Protein AF-A0A6I2JXV3-F1 (afdb_monomer_lite)

Secondary structure (DSSP, 8-state):
-HHHHHHHHHHHHHHHHHHHHTT-STT-S-TT-EEEEEEE-TT--EEEEEEEE--SS-S--EEEEEETTT--EEEEEHHHHTTSEEEEEEEETTEEEEESSHHHHHHHHHH-HHHHHHHHHHH--TTHHHH--SS--HHHHHHHHHHHHHHHHHTT-TT-S-SSB-HHHHHHHHH-TTGGGSTTHHHHHHHHHHHHHHHHHTTSEEEETTEEEE-THHHHHHHHHHHHHHHHHHHHHHHHHHHHHHHHHHHHHHHHHHHHHHHTTS--HHHHHHHHHHT-THHHHTT--

Foldseek 3Di:
DVVVVVLVVQLVLCVVCVCVQQCPPPPPPDPQWHKWKWWAAPVRWIWTFNHWDDDPPDPWIWTWTQTPVPRDTDTHTSSRRSRIFMWMWTGHPPDIDIDRGSVSVVCCVPVVPVVVVVVVVVVPLVLVVQVPDPDPPLVSNLLVLLVLLVVVLVVSDSPDDDSFDALLRSCCSRVNNCLVVDPCNVVSSVSSVVSLVVCVVVVQWDDDPRTIHGDPVSVVVNVVVVVVVVVVVVVVVVVVVVVVVVVVVVVVVVVVVQVVCVVVVNDDPVVVVVVVVVVVCVVVVVVVD

Radius of gyration: 30.76 Å; chains: 1; bounding box: 82×54×86 Å

Structure (mmCIF, N/CA/C/O backbone):
data_AF-A0A6I2JXV3-F1
#
_entry.id   AF-A0A6I2JXV3-F1
#
loop_
_atom_site.group_PDB
_atom_site.id
_atom_site.type_symbol
_atom_site.label_atom_id
_atom_site.label_alt_id
_atom_site.label_comp_id
_atom_site.label_asym_id
_atom_site.label_entity_id
_atom_site.label_seq_id
_atom_site.pdbx_PDB_ins_code
_atom_site.Cartn_x
_atom_site.Cartn_y
_atom_site.Cartn_z
_atom_site.occupancy
_atom_site.B_iso_or_equiv
_atom_site.auth_seq_id
_atom_site.auth_comp_id
_atom_site.auth_asym_id
_atom_site.auth_atom_id
_atom_site.pdbx_PDB_model_num
ATOM 1 N N . MET A 1 1 ? -7.191 -30.290 10.795 1.00 61.22 1 MET A N 1
ATOM 2 C CA . MET A 1 1 ? -6.062 -30.386 11.755 1.00 61.22 1 MET A CA 1
ATOM 3 C C . MET A 1 1 ? -5.315 -29.062 11.929 1.00 61.22 1 MET A C 1
ATOM 5 O O . MET A 1 1 ? -5.444 -28.473 12.991 1.00 61.22 1 MET A O 1
ATOM 9 N N . PHE A 1 2 ? -4.585 -28.530 10.934 1.00 70.06 2 PHE A N 1
ATOM 10 C CA . PHE A 1 2 ? -3.871 -27.243 11.100 1.00 70.06 2 PHE A CA 1
ATOM 11 C C . PHE A 1 2 ? -4.802 -26.034 11.297 1.00 70.06 2 PHE A C 1
ATOM 13 O O . PHE A 1 2 ? -4.542 -25.193 12.156 1.00 70.06 2 PHE A O 1
ATOM 20 N N . ALA A 1 3 ? -5.913 -25.967 10.557 1.00 73.62 3 ALA A N 1
ATOM 21 C CA . ALA A 1 3 ? -6.899 -24.892 10.690 1.00 73.62 3 ALA A CA 1
ATOM 22 C C . ALA A 1 3 ? -7.526 -24.836 12.097 1.00 73.62 3 ALA A C 1
ATOM 24 O O . ALA A 1 3 ? -7.656 -23.759 12.676 1.00 73.62 3 ALA A O 1
ATOM 25 N N . ASP A 1 4 ? -7.821 -25.997 12.686 1.00 79.44 4 ASP A N 1
ATOM 26 C CA . ASP A 1 4 ? -8.423 -26.107 14.021 1.00 79.44 4 ASP A CA 1
ATOM 27 C C . ASP A 1 4 ? -7.455 -25.655 15.121 1.00 79.44 4 ASP A C 1
ATOM 29 O O . ASP A 1 4 ? -7.842 -24.959 16.061 1.00 79.44 4 ASP A O 1
ATOM 33 N N . ILE A 1 5 ? -6.165 -25.979 14.970 1.00 81.62 5 ILE A N 1
ATOM 34 C CA . ILE A 1 5 ? -5.100 -25.525 15.875 1.00 81.62 5 ILE A CA 1
ATOM 35 C C . ILE A 1 5 ? -4.957 -23.998 15.806 1.00 81.62 5 ILE A C 1
ATOM 37 O O . ILE A 1 5 ? -4.860 -23.330 16.841 1.00 81.62 5 ILE A O 1
ATOM 41 N N . ILE A 1 6 ? -4.995 -23.417 14.603 1.00 79.56 6 ILE A N 1
ATOM 42 C CA . ILE A 1 6 ? -4.940 -21.960 14.414 1.00 79.56 6 ILE A CA 1
ATOM 43 C C . ILE A 1 6 ? -6.176 -21.287 15.030 1.00 79.56 6 ILE A C 1
ATOM 45 O O . ILE A 1 6 ? -6.051 -20.274 15.720 1.00 79.56 6 ILE A O 1
ATOM 49 N N . LYS A 1 7 ? -7.372 -21.857 14.844 1.00 81.94 7 LYS A N 1
ATOM 50 C CA . LYS A 1 7 ? -8.612 -21.325 15.430 1.00 81.94 7 LYS A CA 1
ATOM 51 C C . LYS A 1 7 ? -8.556 -21.365 16.960 1.00 81.94 7 LYS A C 1
ATOM 53 O O . LYS A 1 7 ? -8.782 -20.346 17.608 1.00 81.94 7 LYS A O 1
ATOM 58 N N . LYS A 1 8 ? -8.134 -22.489 17.548 1.00 84.38 8 LYS A N 1
ATOM 59 C CA . LYS A 1 8 ? -7.997 -22.651 19.006 1.00 84.38 8 LYS A CA 1
ATOM 60 C C . LYS A 1 8 ? -6.965 -21.699 19.615 1.00 84.38 8 LYS A C 1
ATOM 62 O O . LYS A 1 8 ? -7.211 -21.117 20.671 1.00 84.38 8 LYS A O 1
ATOM 67 N N . THR A 1 9 ? -5.822 -21.503 18.955 1.00 84.19 9 THR A N 1
ATOM 68 C CA . THR A 1 9 ? -4.796 -20.554 19.424 1.00 84.19 9 THR A CA 1
ATOM 69 C C . THR A 1 9 ? -5.279 -19.106 19.343 1.00 84.19 9 THR A C 1
ATOM 71 O O . THR A 1 9 ? -5.055 -18.354 20.289 1.00 84.19 9 THR A O 1
ATOM 74 N N . LYS A 1 10 ? -6.014 -18.725 18.288 1.00 84.38 10 LYS A N 1
ATOM 75 C CA . LYS A 1 10 ? -6.660 -17.405 18.190 1.00 84.38 10 LYS A CA 1
ATOM 76 C C . LYS A 1 10 ? -7.697 -17.172 19.287 1.00 84.38 10 LYS A C 1
ATOM 78 O O . LYS A 1 10 ? -7.677 -16.105 19.889 1.00 84.38 10 LYS A O 1
ATOM 83 N N . ILE A 1 11 ? -8.562 -18.148 19.573 1.00 85.19 11 ILE A N 1
ATOM 84 C CA . ILE A 1 11 ? -9.556 -18.045 20.658 1.00 85.19 11 ILE A CA 1
ATOM 85 C C . ILE A 1 11 ? -8.849 -17.815 21.996 1.00 85.19 11 ILE A C 1
ATOM 87 O O . ILE A 1 11 ? -9.197 -16.888 22.722 1.00 85.19 11 ILE A O 1
ATOM 91 N N . LYS A 1 12 ? -7.804 -18.602 22.286 1.00 85.75 12 LYS A N 1
ATOM 92 C CA . LYS A 1 12 ? -7.008 -18.464 23.514 1.00 85.75 12 LYS A CA 1
ATOM 93 C C . LYS A 1 12 ? -6.290 -17.113 23.604 1.00 85.75 12 LYS A C 1
ATOM 95 O O . LYS A 1 12 ? -6.141 -16.562 24.691 1.00 85.75 12 LYS A O 1
ATOM 100 N N . ALA A 1 13 ? -5.819 -16.586 22.476 1.00 85.50 13 ALA A N 1
ATOM 101 C CA . ALA A 1 13 ? -5.217 -15.260 22.421 1.00 85.50 13 ALA A CA 1
ATOM 102 C C . ALA A 1 13 ? -6.259 -14.178 22.731 1.00 85.50 13 ALA A C 1
ATOM 104 O O . ALA A 1 13 ? -6.043 -13.363 23.624 1.00 85.50 13 ALA A O 1
ATOM 105 N N . TRP A 1 14 ? -7.414 -14.212 22.064 1.00 86.94 14 TRP A N 1
ATOM 106 C CA . TRP A 1 14 ? -8.499 -13.273 22.334 1.00 86.94 14 TRP A CA 1
ATOM 107 C C . TRP A 1 14 ? -8.944 -13.324 23.791 1.00 86.94 14 TRP A C 1
ATOM 109 O O . TRP A 1 14 ? -8.948 -12.286 24.439 1.00 86.94 14 TRP A O 1
ATOM 119 N N . SER A 1 15 ? -9.227 -14.505 24.348 1.00 83.38 15 SER A N 1
ATOM 120 C CA . SER A 1 15 ? -9.667 -14.632 25.743 1.00 83.38 15 SER A CA 1
ATOM 121 C C . SER A 1 15 ? -8.649 -14.071 26.744 1.00 83.38 15 SER A C 1
ATOM 123 O O . SER A 1 15 ? -9.037 -13.504 27.763 1.00 83.38 15 SER A O 1
ATOM 125 N N . LYS A 1 16 ? -7.347 -14.201 26.451 1.00 84.88 16 LYS A N 1
ATOM 126 C CA . LYS A 1 16 ? -6.260 -13.695 27.297 1.00 84.88 16 LYS A CA 1
ATOM 127 C C . LYS A 1 16 ? -6.117 -12.170 27.236 1.00 84.88 16 LYS A C 1
ATOM 129 O O . LYS A 1 16 ? -5.914 -11.561 28.278 1.00 84.88 16 LYS A O 1
ATOM 134 N N . TYR A 1 17 ? -6.184 -11.568 26.046 1.00 85.75 17 TYR A N 1
ATOM 135 C CA . TYR A 1 17 ? -5.890 -10.137 25.850 1.00 85.75 17 TYR A CA 1
ATOM 136 C C . TYR A 1 17 ? -7.126 -9.239 25.780 1.00 85.75 17 TYR A C 1
ATOM 138 O O . TYR A 1 17 ? -6.988 -8.026 25.881 1.00 85.75 17 TYR A 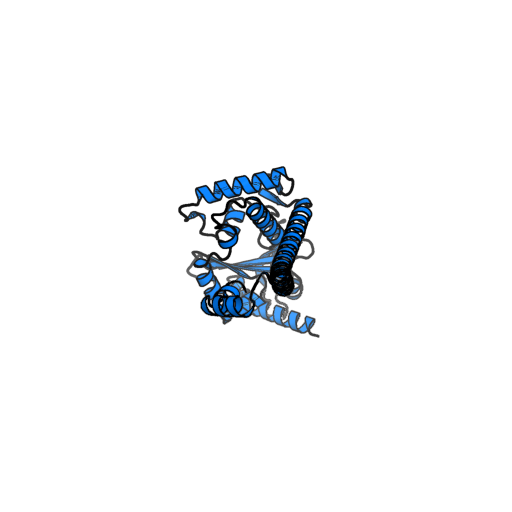O 1
ATOM 146 N N . LEU A 1 18 ? -8.328 -9.802 25.645 1.00 83.31 18 LEU A N 1
ATOM 147 C CA . LEU A 1 18 ? -9.588 -9.053 25.674 1.00 83.31 18 LEU A CA 1
ATOM 148 C C . LEU A 1 18 ? -9.691 -8.071 26.854 1.00 83.31 18 LEU A C 1
ATOM 150 O O . LEU A 1 18 ? -10.012 -6.920 26.585 1.00 83.31 18 LEU A O 1
ATOM 154 N N . PRO A 1 19 ? -9.353 -8.449 28.106 1.00 80.06 19 PRO A N 1
ATOM 155 C CA . PRO A 1 19 ? -9.439 -7.531 29.248 1.00 80.06 19 PRO A CA 1
ATOM 156 C C . PRO A 1 19 ? -8.541 -6.292 29.122 1.00 80.06 19 PRO A C 1
ATOM 158 O O . PRO A 1 19 ? -8.936 -5.199 29.522 1.00 80.06 19 PRO A O 1
ATOM 161 N N . GLU A 1 20 ? -7.350 -6.458 28.536 1.00 80.12 20 GLU A N 1
ATOM 162 C CA . GLU A 1 20 ? -6.419 -5.355 28.247 1.00 80.12 20 GLU A CA 1
ATOM 163 C C . GLU A 1 20 ? -6.944 -4.464 27.114 1.00 80.12 20 GLU A C 1
ATOM 165 O O . GLU A 1 20 ? -6.773 -3.250 27.129 1.00 80.12 20 GLU A O 1
ATOM 170 N N . LEU A 1 21 ? -7.620 -5.059 26.129 1.00 83.19 21 LEU A N 1
ATOM 171 C CA . LEU A 1 21 ? -8.164 -4.345 24.975 1.00 83.19 21 LEU A CA 1
ATOM 172 C C . LEU A 1 21 ? -9.466 -3.587 25.281 1.00 83.19 21 LEU A C 1
ATOM 174 O O . LEU A 1 21 ? -9.798 -2.658 24.547 1.00 83.19 21 LEU A O 1
ATOM 178 N N . THR A 1 22 ? -10.202 -3.969 26.330 1.00 75.31 22 THR A N 1
ATOM 179 C CA . THR A 1 22 ? -11.464 -3.329 26.745 1.00 75.31 22 THR A CA 1
ATOM 180 C C . THR A 1 22 ? -11.334 -2.380 27.930 1.00 75.31 22 THR A C 1
ATOM 182 O O . THR A 1 22 ? -12.348 -1.853 28.381 1.00 75.31 22 THR A O 1
ATOM 185 N N . ASN A 1 23 ? -10.120 -2.118 28.427 1.00 65.19 23 ASN A N 1
ATOM 186 C CA . ASN A 1 23 ? -9.891 -1.222 29.566 1.00 65.19 23 ASN A CA 1
ATOM 187 C C . ASN A 1 23 ? -10.722 -1.592 30.819 1.00 65.19 23 ASN A C 1
ATOM 189 O O . ASN A 1 23 ? -11.169 -0.706 31.550 1.00 65.19 23 ASN A O 1
ATOM 193 N N . GLU A 1 24 ? -10.896 -2.887 31.134 1.00 50.31 24 GLU A N 1
ATOM 194 C CA . GLU A 1 24 ? -11.471 -3.289 32.439 1.00 50.31 24 GLU A CA 1
ATOM 195 C C . GLU A 1 24 ? -10.598 -2.809 33.622 1.00 50.31 24 GLU A C 1
ATOM 197 O O . GLU A 1 24 ? -11.076 -2.687 34.748 1.00 50.31 24 GLU A O 1
ATOM 202 N N . ASN A 1 25 ? -9.345 -2.418 33.361 1.00 41.12 25 ASN A N 1
ATOM 203 C CA . ASN A 1 25 ? -8.487 -1.692 34.292 1.00 41.12 25 ASN A CA 1
ATOM 204 C C . ASN A 1 25 ? -8.482 -0.184 33.983 1.00 41.12 25 ASN A C 1
ATOM 206 O O . ASN A 1 25 ? -7.573 0.328 33.333 1.00 41.12 25 ASN A O 1
ATOM 210 N N . LYS A 1 26 ? -9.466 0.555 34.515 1.00 47.31 26 LYS A N 1
ATOM 211 C CA . LYS A 1 26 ? -9.479 2.033 34.616 1.00 47.31 26 LYS A CA 1
ATOM 212 C C . LYS A 1 26 ? -8.343 2.573 35.513 1.00 47.31 26 LYS A C 1
ATOM 214 O O . LYS A 1 26 ? -8.595 3.196 36.542 1.00 47.31 26 LYS A O 1
ATOM 219 N N . LYS A 1 27 ? -7.084 2.310 35.156 1.00 46.97 27 LYS A N 1
ATOM 220 C CA . LYS A 1 27 ? -5.883 2.844 35.823 1.00 46.97 27 LYS A CA 1
ATOM 221 C C . LYS A 1 27 ? -4.759 3.229 34.856 1.00 46.97 27 LYS A C 1
ATOM 223 O O . LYS A 1 27 ? -3.631 3.425 35.297 1.00 46.97 27 LYS A O 1
ATOM 228 N N . THR A 1 28 ? -5.020 3.395 33.563 1.00 51.25 28 THR A N 1
ATOM 229 C CA . THR A 1 28 ? -4.097 4.171 32.728 1.00 51.25 28 THR A CA 1
ATOM 230 C C . THR A 1 28 ? -4.355 5.653 32.989 1.00 51.25 28 THR A C 1
ATOM 232 O O . THR A 1 28 ? -5.356 6.228 32.583 1.00 51.25 28 THR A O 1
ATOM 235 N N . VAL A 1 29 ? -3.447 6.258 33.757 1.00 57.06 29 VAL A N 1
ATOM 236 C CA . VAL A 1 29 ? -3.410 7.692 34.108 1.00 57.06 29 VAL A CA 1
ATOM 237 C C . VAL A 1 29 ? -3.274 8.585 32.858 1.00 57.06 29 VAL A C 1
ATOM 239 O O . VAL A 1 29 ? -3.515 9.787 32.927 1.00 57.06 29 VAL A O 1
ATOM 242 N N . ASP A 1 30 ? -2.918 8.002 31.709 1.00 64.62 30 ASP A N 1
ATOM 243 C CA . ASP A 1 30 ? -2.744 8.697 30.438 1.00 64.62 30 ASP A CA 1
ATOM 244 C C . ASP A 1 30 ? -3.987 8.534 29.531 1.00 64.62 30 ASP A C 1
ATOM 246 O O . ASP A 1 30 ? -4.229 7.435 29.024 1.00 64.62 30 ASP A O 1
ATOM 250 N N . PRO A 1 31 ? -4.766 9.605 29.269 1.00 69.19 31 PRO A N 1
ATOM 251 C CA . PRO A 1 31 ? -5.920 9.556 28.366 1.00 69.19 31 PRO A CA 1
ATOM 252 C C . PRO A 1 31 ? -5.531 9.282 26.906 1.00 69.19 31 PRO A C 1
ATOM 254 O O . PRO A 1 31 ? -6.398 9.006 26.076 1.00 69.19 31 PRO A O 1
ATOM 257 N N . TYR A 1 32 ? -4.241 9.369 26.577 1.00 68.31 32 TYR A N 1
ATOM 258 C CA . TYR A 1 32 ? -3.729 9.116 25.240 1.00 68.31 32 TYR A CA 1
ATOM 259 C C . TYR A 1 32 ? -3.225 7.685 25.042 1.00 68.31 32 TYR A C 1
ATOM 261 O O . TYR A 1 32 ? -2.831 7.376 23.921 1.00 68.31 32 TYR A O 1
ATOM 269 N N . ASP A 1 33 ? -3.238 6.828 26.072 1.00 79.69 33 ASP A N 1
ATOM 270 C CA . ASP A 1 33 ? -2.809 5.426 25.999 1.00 79.69 33 ASP A CA 1
ATOM 271 C C . ASP A 1 33 ? -4.010 4.476 26.129 1.00 79.69 33 ASP A C 1
ATOM 273 O O . ASP A 1 33 ? -4.457 4.135 27.228 1.00 79.69 33 ASP A O 1
ATOM 277 N N . TYR A 1 34 ? -4.584 4.088 24.987 1.00 82.44 34 TYR A N 1
ATOM 278 C CA . TYR A 1 34 ? -5.748 3.201 24.950 1.00 82.44 34 TYR A CA 1
ATOM 279 C C . TYR A 1 34 ? -5.828 2.373 23.666 1.00 82.44 34 TYR A C 1
ATOM 281 O O . TYR A 1 34 ? -5.277 2.723 22.618 1.00 82.44 34 TYR A O 1
ATOM 289 N N . TYR A 1 35 ? -6.574 1.271 23.737 1.00 86.25 35 TYR A N 1
ATOM 290 C CA . TYR A 1 35 ? -6.844 0.406 22.595 1.00 86.25 35 TYR A CA 1
ATOM 291 C C . TYR A 1 35 ? -8.237 0.661 22.021 1.00 86.25 35 TYR A C 1
ATOM 293 O O . TYR A 1 35 ? -9.197 0.942 22.733 1.00 86.25 35 TYR A O 1
ATOM 301 N N . SER A 1 36 ? -8.363 0.553 20.703 1.00 87.00 36 SER A N 1
ATOM 302 C CA . SER A 1 36 ? -9.649 0.393 20.027 1.00 87.00 36 SER A CA 1
ATOM 303 C C . SER A 1 36 ? -9.587 -0.820 19.122 1.00 87.00 36 SER A C 1
ATOM 305 O O . SER A 1 36 ? -8.648 -0.971 18.342 1.00 87.00 36 SER A O 1
ATOM 307 N N . VAL A 1 37 ? -10.592 -1.682 19.223 1.00 88.81 37 VAL A N 1
ATOM 308 C CA . VAL A 1 37 ? -10.662 -2.913 18.440 1.00 88.81 37 VAL A CA 1
ATOM 309 C C . VAL A 1 37 ? -11.868 -2.853 17.520 1.00 88.81 37 VAL A C 1
ATOM 311 O O . VAL A 1 37 ? -12.980 -2.5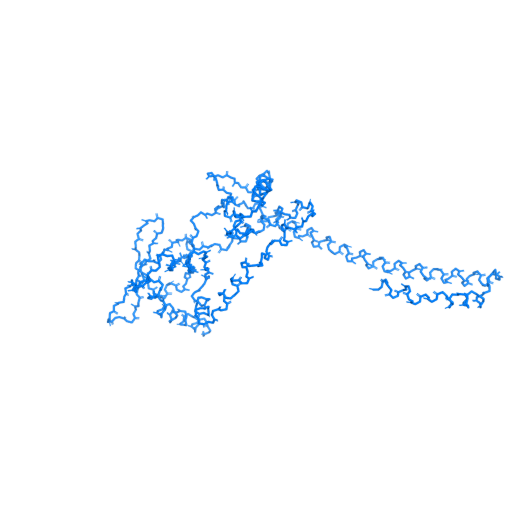40 17.946 1.00 88.81 37 VAL A O 1
ATOM 314 N N . PHE A 1 38 ? -11.626 -3.164 16.255 1.00 89.06 38 PHE A N 1
ATOM 315 C CA . PHE A 1 38 ? -12.606 -3.153 15.187 1.00 89.06 38 PHE A CA 1
ATOM 316 C C . PHE A 1 38 ? -12.700 -4.535 14.556 1.00 89.06 38 PHE A C 1
ATOM 318 O O . PHE A 1 38 ? -11.697 -5.232 14.398 1.00 89.06 38 PHE A O 1
ATOM 325 N N . PHE A 1 39 ? -13.906 -4.909 14.153 1.00 89.31 39 PHE A N 1
ATOM 326 C CA . PHE A 1 39 ? -14.179 -6.151 13.449 1.00 89.31 39 PHE A CA 1
ATOM 327 C C . PHE A 1 39 ? -14.964 -5.873 12.178 1.00 89.31 39 PHE A C 1
ATOM 329 O O . PHE A 1 39 ? -15.757 -4.933 12.109 1.00 89.31 39 PHE A O 1
ATOM 336 N N . ARG A 1 40 ? -14.740 -6.707 11.168 1.00 86.56 40 ARG A N 1
ATOM 337 C CA . ARG A 1 40 ? -15.475 -6.687 9.910 1.00 86.56 40 ARG A CA 1
ATOM 338 C C . ARG A 1 40 ? -15.891 -8.102 9.542 1.00 86.56 40 ARG A C 1
ATOM 340 O O . ARG A 1 40 ? -15.043 -8.993 9.469 1.00 86.56 40 ARG A O 1
ATOM 347 N N . ASP A 1 41 ? -17.186 -8.278 9.329 1.00 85.81 41 ASP A N 1
ATOM 348 C CA . ASP A 1 41 ? -17.790 -9.545 8.915 1.00 85.81 41 ASP A CA 1
ATOM 349 C C . ASP A 1 41 ? -17.724 -9.738 7.385 1.00 85.81 41 ASP A C 1
ATOM 351 O O . ASP A 1 41 ? -17.461 -8.793 6.634 1.00 85.81 41 ASP A O 1
ATOM 355 N N . ILE A 1 42 ? -17.992 -10.963 6.928 1.00 83.38 42 ILE A N 1
ATOM 356 C CA . ILE A 1 42 ? -18.108 -11.379 5.523 1.00 83.38 42 ILE A CA 1
ATOM 357 C C . ILE A 1 42 ? -19.108 -10.489 4.771 1.00 83.38 42 ILE A C 1
ATOM 359 O O . ILE A 1 42 ? -18.875 -10.135 3.617 1.00 83.38 42 ILE A O 1
ATOM 363 N N . ASN A 1 43 ? -20.175 -10.049 5.447 1.00 82.12 43 ASN A N 1
ATOM 364 C CA . ASN A 1 43 ? -21.212 -9.177 4.886 1.00 82.12 43 ASN A CA 1
ATOM 365 C C . ASN A 1 43 ? -20.836 -7.683 4.845 1.00 82.12 43 ASN A C 1
ATOM 367 O O . ASN A 1 43 ? -21.698 -6.834 4.626 1.00 82.12 43 ASN A O 1
ATOM 371 N N . ASP A 1 44 ? -19.573 -7.325 5.097 1.00 78.50 44 ASP A N 1
ATOM 372 C CA . ASP A 1 44 ? -19.114 -5.931 5.190 1.00 78.50 44 ASP A CA 1
ATOM 373 C C . ASP A 1 44 ? -19.817 -5.106 6.292 1.00 78.50 44 ASP A C 1
ATOM 375 O O . ASP A 1 44 ? -19.946 -3.877 6.221 1.00 78.50 44 ASP A O 1
ATOM 379 N N . ASN A 1 45 ? -20.275 -5.780 7.344 1.00 84.31 45 ASN A N 1
ATOM 380 C CA . ASN A 1 45 ? -20.729 -5.112 8.556 1.00 84.31 45 ASN A CA 1
ATOM 381 C C . ASN A 1 45 ? -19.537 -4.855 9.472 1.00 84.31 45 ASN A C 1
ATOM 383 O O . ASN A 1 45 ? -18.636 -5.690 9.584 1.00 84.31 45 ASN A O 1
ATOM 387 N N . ARG A 1 46 ? -19.514 -3.667 10.079 1.00 85.69 46 ARG A N 1
ATOM 388 C CA . ARG A 1 46 ? -18.383 -3.175 10.866 1.00 85.69 46 ARG A CA 1
ATOM 389 C C . ARG A 1 46 ? -18.806 -2.994 12.302 1.00 85.69 46 ARG A C 1
ATOM 391 O O . ARG A 1 46 ? -19.829 -2.373 12.584 1.00 85.69 46 ARG A O 1
ATOM 398 N N . TYR A 1 47 ? -17.964 -3.490 13.188 1.00 87.50 47 TYR A N 1
ATOM 399 C CA . TYR A 1 47 ? -18.227 -3.509 14.607 1.00 87.50 47 TYR A CA 1
ATOM 400 C C . TYR A 1 47 ? -17.058 -2.910 15.370 1.00 87.50 47 TYR A C 1
ATOM 402 O O . TYR A 1 47 ? -15.899 -3.093 14.993 1.00 87.50 47 TYR A O 1
ATOM 410 N N . ARG A 1 48 ? -17.357 -2.225 16.468 1.00 87.94 48 ARG A N 1
ATOM 411 C CA . ARG A 1 48 ? -16.374 -1.802 17.461 1.00 87.94 48 ARG A CA 1
ATOM 412 C C . ARG A 1 48 ? -16.557 -2.632 18.722 1.00 87.94 48 ARG A C 1
ATOM 414 O O . ARG A 1 48 ? -17.680 -2.869 19.148 1.00 87.94 48 ARG A O 1
ATOM 421 N N . LEU A 1 49 ? -15.456 -3.058 19.319 1.00 86.75 49 LEU A N 1
ATOM 422 C CA . LEU A 1 49 ? -15.472 -3.679 20.635 1.00 86.75 49 LEU A CA 1
ATOM 423 C C . LEU A 1 49 ? -15.913 -2.660 21.690 1.00 86.75 49 LEU A C 1
ATOM 425 O O . LEU A 1 49 ? -15.269 -1.621 21.833 1.00 86.75 49 LEU A O 1
ATOM 429 N N . ASP A 1 50 ? -16.988 -2.975 22.405 1.00 84.06 50 ASP A N 1
ATOM 430 C CA . ASP A 1 50 ? -17.568 -2.115 23.441 1.00 84.06 50 ASP A CA 1
ATOM 431 C C . ASP A 1 50 ? -17.339 -2.685 24.850 1.00 84.06 50 ASP A C 1
ATOM 433 O O . ASP A 1 50 ? -17.077 -1.951 25.797 1.00 84.06 50 ASP A O 1
ATOM 437 N N . GLY A 1 51 ? -17.337 -4.015 24.988 1.00 80.44 51 GLY A N 1
ATOM 438 C CA . GLY A 1 51 ? -17.100 -4.665 26.274 1.00 80.44 51 GLY A CA 1
ATOM 439 C C . GLY A 1 51 ? -17.005 -6.183 26.190 1.00 80.44 51 GLY A C 1
ATOM 440 O O . GLY A 1 51 ? -17.201 -6.789 25.133 1.00 80.44 51 GLY A O 1
ATOM 441 N N . VAL A 1 52 ? -16.711 -6.805 27.329 1.00 80.62 52 VAL A N 1
ATOM 442 C CA . VAL A 1 52 ? -16.653 -8.263 27.486 1.00 80.62 52 VAL A CA 1
ATOM 443 C C . VAL A 1 52 ? -17.629 -8.669 28.573 1.00 80.62 52 VAL A C 1
ATOM 445 O O . VAL A 1 52 ? -17.688 -8.043 29.624 1.00 80.62 52 VAL A O 1
ATOM 448 N N . ILE A 1 53 ? -18.388 -9.732 28.328 1.00 76.31 53 ILE A N 1
ATOM 449 C CA . ILE A 1 53 ? -19.207 -10.370 29.352 1.00 76.31 53 ILE A CA 1
ATOM 450 C C . ILE A 1 53 ? -18.545 -11.704 29.674 1.00 76.31 53 ILE A C 1
ATOM 452 O O . ILE A 1 53 ? -18.568 -12.638 28.867 1.00 76.31 53 ILE A O 1
ATOM 456 N N . LYS A 1 54 ? -17.943 -11.780 30.862 1.00 66.94 54 LYS A N 1
ATOM 457 C CA . LYS A 1 54 ? -17.487 -13.036 31.453 1.00 66.94 54 LYS A CA 1
ATOM 458 C C . LYS A 1 54 ? -18.560 -13.523 32.416 1.00 66.94 54 LYS A C 1
ATOM 460 O O . LYS A 1 54 ? -18.730 -12.940 33.482 1.00 66.94 54 LYS A O 1
ATOM 465 N N .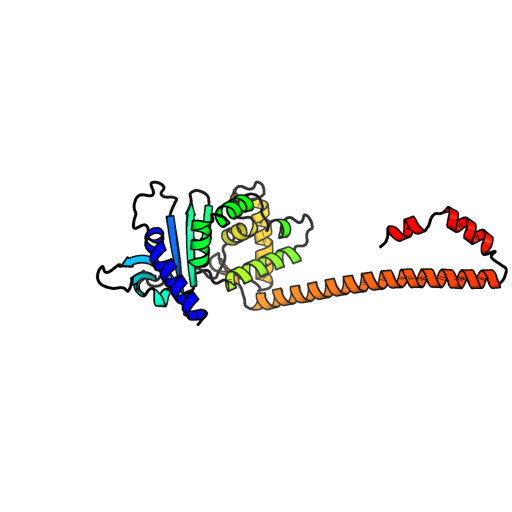 ASN A 1 55 ? -19.273 -14.581 32.046 1.00 60.34 55 ASN A N 1
ATOM 466 C CA . ASN A 1 55 ? -20.049 -15.330 33.027 1.00 60.34 55 ASN A CA 1
ATOM 467 C C . ASN A 1 55 ? -19.077 -16.196 33.832 1.00 60.34 55 ASN A C 1
ATOM 469 O O . ASN A 1 55 ? -18.254 -16.897 33.252 1.00 60.34 55 ASN A O 1
ATOM 473 N N . ALA A 1 56 ? -19.160 -16.138 35.161 1.00 53.28 56 ALA A N 1
ATOM 474 C CA . ALA A 1 56 ? -18.311 -16.936 36.049 1.00 53.28 56 ALA A CA 1
ATOM 475 C C . ALA A 1 56 ? -18.586 -18.452 35.944 1.00 53.28 56 ALA A C 1
ATOM 477 O O . ALA A 1 56 ? -17.752 -19.250 36.364 1.00 53.28 56 ALA A O 1
ATOM 478 N N . GLU A 1 57 ? -19.728 -18.834 35.364 1.00 53.66 57 GLU A N 1
ATOM 479 C CA . GLU A 1 57 ? -20.207 -20.219 35.263 1.00 53.66 57 GLU A CA 1
ATOM 480 C C . GLU A 1 57 ? -20.124 -20.804 33.839 1.00 53.66 57 GLU A C 1
ATOM 482 O O . GLU A 1 57 ? -20.147 -22.022 33.688 1.00 53.66 57 GLU A O 1
ATOM 487 N N . ASP A 1 58 ? -19.943 -19.973 32.802 1.00 53.19 58 ASP A N 1
ATOM 488 C CA . ASP A 1 58 ? -19.833 -20.422 31.408 1.00 53.19 58 ASP A CA 1
ATOM 489 C C . ASP A 1 58 ? -18.393 -20.322 30.896 1.00 53.19 58 ASP A C 1
ATOM 491 O O . ASP A 1 58 ? -17.744 -19.277 30.950 1.00 53.19 58 ASP A O 1
ATOM 495 N N . VAL A 1 59 ? -17.914 -21.406 30.281 1.00 53.72 59 VAL A N 1
ATOM 496 C CA . VAL A 1 59 ? -16.635 -21.452 29.542 1.00 53.72 59 VAL A CA 1
ATOM 497 C C . VAL A 1 59 ? -16.663 -20.527 28.307 1.00 53.72 59 VAL A C 1
ATOM 499 O O . VAL A 1 59 ? -15.625 -20.212 27.717 1.00 53.72 59 VAL A O 1
ATOM 502 N N . GLU A 1 60 ? -17.848 -20.055 27.915 1.00 57.62 60 GLU A N 1
ATOM 503 C CA . GLU A 1 60 ? -18.072 -19.196 26.760 1.00 57.62 60 GLU A CA 1
ATOM 504 C C . GLU A 1 60 ? -17.981 -17.709 27.126 1.00 57.62 60 GLU A C 1
ATOM 506 O O . GLU A 1 60 ? -18.896 -17.110 27.689 1.00 57.62 60 GLU A O 1
ATOM 511 N N . CYS A 1 61 ? -16.867 -17.071 26.760 1.00 65.06 61 CYS A N 1
ATOM 512 C CA . CYS A 1 61 ? -16.771 -15.615 26.828 1.00 65.06 61 CYS A CA 1
ATOM 513 C C . CYS A 1 61 ? -17.557 -14.987 25.670 1.00 65.06 61 CYS A C 1
ATOM 515 O O . CYS A 1 61 ? -17.315 -15.293 24.496 1.00 65.06 61 CYS A O 1
ATOM 517 N N . TYR A 1 62 ? -18.446 -14.058 26.011 1.00 75.50 62 TYR A N 1
ATOM 518 C CA . TYR A 1 62 ? -19.186 -13.260 25.045 1.00 75.50 62 TYR A CA 1
ATOM 519 C C . TYR A 1 62 ? -18.594 -11.861 24.947 1.00 75.50 62 TYR A C 1
ATOM 521 O O . TYR A 1 62 ? -18.103 -11.292 25.923 1.00 75.50 62 TYR A O 1
ATOM 529 N N . VAL A 1 63 ? -18.664 -11.296 23.752 1.00 81.19 63 VAL A N 1
ATOM 530 C CA . VAL A 1 63 ? -18.137 -9.974 23.445 1.00 81.19 63 VAL A CA 1
ATOM 531 C C . VAL A 1 63 ? -19.270 -9.078 22.973 1.00 81.19 63 VAL A C 1
ATOM 533 O O . VAL A 1 63 ? -20.123 -9.500 22.191 1.00 81.19 63 VAL A O 1
ATOM 536 N N . LEU A 1 64 ? -19.279 -7.846 23.473 1.00 79.62 64 LEU A N 1
ATOM 537 C CA . LEU A 1 64 ? -20.205 -6.807 23.056 1.00 79.62 64 LEU A CA 1
ATOM 538 C C . LEU A 1 64 ? -19.594 -6.034 21.894 1.00 79.62 64 LEU A C 1
ATOM 540 O O . LEU A 1 64 ? -18.540 -5.406 22.017 1.00 79.62 64 LEU A O 1
ATOM 544 N N . LEU A 1 65 ? -20.267 -6.119 20.755 1.00 83.88 65 LEU A N 1
ATOM 545 C CA . LEU A 1 65 ? -19.893 -5.473 19.512 1.00 83.88 65 LEU A CA 1
ATOM 546 C C . LEU A 1 65 ? -20.897 -4.374 19.185 1.00 83.88 65 LEU A C 1
ATOM 548 O O . LEU A 1 65 ? -22.061 -4.657 18.927 1.00 83.88 65 LEU A O 1
ATOM 552 N N . LEU A 1 66 ? -20.449 -3.127 19.153 1.00 82.94 66 LEU A N 1
ATOM 553 C CA . LEU A 1 66 ? -21.243 -2.007 18.674 1.00 82.94 66 LEU A CA 1
ATOM 554 C C . LEU A 1 66 ? -21.223 -1.989 17.142 1.00 82.94 66 LEU A C 1
ATOM 556 O O . LEU A 1 66 ? -20.174 -1.754 16.540 1.00 82.94 66 LEU A O 1
ATOM 560 N N . ASP A 1 67 ? -22.368 -2.229 16.507 1.00 83.19 67 ASP A N 1
ATOM 561 C CA . ASP A 1 67 ? -22.535 -2.045 15.064 1.00 83.19 67 ASP A CA 1
ATOM 562 C C . ASP A 1 67 ? -22.459 -0.556 14.720 1.00 83.19 67 ASP A C 1
ATOM 564 O O . ASP A 1 67 ? -23.257 0.245 15.201 1.00 83.19 67 ASP A O 1
ATOM 568 N N . ARG A 1 68 ? -21.514 -0.177 13.856 1.00 77.75 68 ARG A N 1
ATOM 569 C CA . ARG A 1 68 ? -21.316 1.227 13.471 1.00 77.75 68 ARG A CA 1
ATOM 570 C C . ARG A 1 68 ? -22.432 1.809 12.607 1.00 77.75 68 ARG A C 1
ATOM 572 O O . ARG A 1 68 ? -22.579 3.025 12.579 1.00 77.75 68 ARG A O 1
ATOM 579 N N . LYS A 1 69 ? -23.196 0.988 11.880 1.00 77.06 69 LYS A N 1
ATOM 580 C CA . LYS A 1 69 ? -24.307 1.478 11.045 1.00 77.06 69 LYS A CA 1
ATOM 581 C C . LYS A 1 69 ? -25.554 1.729 11.878 1.00 77.06 69 LYS A C 1
ATOM 583 O O . LYS A 1 69 ? -26.241 2.723 11.676 1.00 77.06 69 LYS A O 1
ATOM 588 N N . THR A 1 70 ? -25.865 0.802 12.780 1.00 78.00 70 THR A N 1
ATOM 589 C CA . THR A 1 70 ? -27.121 0.823 13.542 1.00 78.00 70 THR A CA 1
ATOM 590 C C . THR A 1 70 ? -26.962 1.365 14.961 1.00 78.00 70 THR A C 1
ATOM 592 O O . THR A 1 70 ? -27.971 1.601 15.623 1.00 78.00 70 THR A O 1
ATOM 595 N N . ASN A 1 71 ? -25.723 1.563 15.431 1.00 79.44 71 ASN A N 1
ATOM 596 C CA . ASN A 1 71 ? -25.370 1.887 16.818 1.00 79.44 71 ASN A CA 1
ATOM 597 C C . ASN A 1 71 ? -25.984 0.922 17.845 1.00 79.44 71 ASN A C 1
ATOM 599 O O . ASN A 1 71 ? -26.206 1.285 18.998 1.00 79.44 71 ASN A O 1
ATOM 603 N N . LYS A 1 72 ? -26.269 -0.318 17.433 1.00 83.94 72 LYS A N 1
ATOM 604 C CA . LYS A 1 72 ? -26.797 -1.362 18.312 1.00 83.94 72 LYS A CA 1
ATOM 605 C C . LYS A 1 72 ? -25.672 -2.260 18.795 1.00 83.94 72 LYS A C 1
ATOM 607 O O . LYS A 1 72 ? -24.813 -2.671 18.016 1.00 83.94 72 LYS A O 1
ATOM 612 N N . THR A 1 73 ? -25.715 -2.599 20.076 1.00 84.38 73 THR A N 1
ATOM 613 C CA . THR A 1 73 ? -24.776 -3.542 20.677 1.00 84.38 73 THR A CA 1
ATOM 614 C C . THR A 1 73 ? -25.259 -4.971 20.450 1.00 84.38 73 THR A C 1
ATOM 616 O O . THR A 1 73 ? -26.391 -5.324 20.774 1.00 84.38 73 THR A O 1
ATOM 619 N N . LEU A 1 74 ? -24.387 -5.801 19.890 1.00 84.44 74 LEU A N 1
ATOM 620 C CA . LEU A 1 74 ? -24.616 -7.208 19.599 1.00 84.44 74 LEU A CA 1
ATOM 621 C C . LEU A 1 74 ? -23.761 -8.063 20.529 1.00 84.44 74 LEU A C 1
ATOM 623 O O . LEU A 1 74 ? -22.566 -7.817 20.691 1.00 84.44 74 LEU A O 1
ATOM 627 N N . LYS A 1 75 ? -24.370 -9.094 21.116 1.00 84.88 75 LYS A N 1
ATOM 628 C CA . LYS A 1 75 ? -23.663 -10.109 21.899 1.00 84.88 75 LYS A CA 1
ATOM 629 C C . LYS A 1 75 ? -23.173 -11.201 20.951 1.00 84.88 75 LYS A C 1
ATOM 631 O O . LYS A 1 75 ? -23.985 -11.886 20.335 1.00 84.88 75 LYS A O 1
ATOM 636 N N . VAL A 1 76 ? -21.858 -11.358 20.831 1.00 83.75 76 VAL A N 1
ATOM 637 C CA . VAL A 1 76 ? -21.222 -12.296 19.893 1.00 83.75 76 VAL A CA 1
ATOM 638 C C . VAL A 1 76 ? -20.297 -13.254 20.640 1.00 83.75 76 VAL A C 1
ATOM 640 O O . VAL A 1 76 ? -19.603 -12.862 21.577 1.00 83.75 76 VAL A O 1
ATOM 643 N N . ASN A 1 77 ? -20.295 -14.527 20.242 1.00 83.25 77 ASN A N 1
ATOM 644 C CA . ASN A 1 77 ? -19.407 -15.545 20.804 1.00 83.25 77 ASN A CA 1
ATOM 645 C C . ASN A 1 77 ? -17.972 -15.375 20.254 1.00 83.25 77 ASN A C 1
ATOM 647 O O . ASN A 1 77 ? -17.772 -15.043 19.081 1.00 83.25 77 ASN A O 1
ATOM 651 N N . LEU A 1 78 ? -16.959 -15.645 21.085 1.00 79.88 78 LEU A N 1
ATOM 652 C CA . LEU A 1 78 ? -15.541 -15.663 20.699 1.00 79.88 78 LEU A CA 1
ATOM 653 C C . LEU A 1 78 ? -15.234 -16.490 19.440 1.00 79.88 78 LEU A C 1
ATOM 655 O O . LEU A 1 78 ? -14.332 -16.139 18.678 1.00 79.88 78 LEU A O 1
ATOM 659 N N . ILE A 1 79 ? -15.950 -17.592 19.218 1.00 81.00 79 ILE A N 1
ATOM 660 C CA . ILE A 1 79 ? -15.743 -18.459 18.053 1.00 81.00 79 ILE A CA 1
ATOM 661 C C . ILE A 1 79 ? -16.030 -17.677 16.767 1.00 81.00 79 ILE A C 1
ATOM 663 O O . ILE A 1 79 ? -15.198 -17.671 15.857 1.00 81.00 79 ILE A O 1
ATOM 667 N N . THR A 1 80 ? -17.146 -16.951 16.724 1.00 81.69 80 THR A N 1
ATOM 668 C CA . THR A 1 80 ? -17.554 -16.132 15.575 1.00 81.69 80 THR A CA 1
ATOM 669 C C . THR A 1 80 ? -16.576 -14.978 15.329 1.00 81.69 80 THR A C 1
ATOM 671 O O . THR A 1 80 ? -16.295 -14.637 14.183 1.00 81.69 80 THR A O 1
ATOM 674 N N . LEU A 1 81 ? -15.950 -14.426 16.378 1.00 81.50 81 LEU A N 1
ATOM 675 C CA . LEU A 1 81 ? -14.916 -13.391 16.219 1.00 81.50 81 LEU A CA 1
ATOM 676 C C . LEU A 1 81 ? -13.687 -13.872 15.446 1.00 81.50 81 LEU A C 1
ATOM 678 O O . LEU A 1 81 ? -13.012 -13.065 14.812 1.00 81.50 81 LEU A O 1
ATOM 682 N N . THR A 1 82 ? -13.366 -15.169 15.494 1.00 81.62 82 THR A N 1
ATOM 683 C CA . THR A 1 82 ? -12.203 -15.693 14.756 1.00 81.62 82 THR A CA 1
ATOM 684 C C . THR A 1 82 ? -12.405 -15.753 13.247 1.00 81.62 82 THR A C 1
ATOM 686 O O . THR A 1 82 ? -11.416 -15.829 12.513 1.00 81.62 82 THR A O 1
ATOM 689 N N . GLU A 1 83 ? -13.659 -15.711 12.804 1.00 83.94 83 GLU A N 1
ATOM 690 C CA . GLU A 1 83 ? -14.058 -15.709 11.396 1.00 83.94 83 GLU A CA 1
ATOM 691 C C . GLU A 1 83 ? -14.105 -14.281 10.834 1.00 83.94 83 GLU A C 1
ATOM 693 O O . GLU A 1 83 ? -13.952 -14.081 9.631 1.00 83.94 83 GLU A O 1
ATOM 698 N N . MET A 1 84 ? -14.217 -13.277 11.709 1.00 87.06 84 MET A N 1
ATOM 699 C CA . MET A 1 84 ? -14.185 -11.865 11.340 1.00 87.06 84 MET A CA 1
ATOM 700 C C . MET A 1 84 ? -12.757 -11.355 11.123 1.00 87.06 84 MET A C 1
ATOM 702 O O . MET A 1 84 ? -11.794 -11.761 11.783 1.00 87.06 84 MET A O 1
ATOM 706 N N . LYS A 1 85 ? -12.617 -10.371 10.231 1.00 86.88 85 LYS A N 1
ATOM 707 C CA . LYS A 1 85 ? -11.372 -9.613 10.095 1.00 86.88 85 LYS A CA 1
ATOM 708 C C . LYS A 1 85 ? -11.266 -8.618 11.245 1.00 86.88 85 LYS A C 1
ATOM 710 O O . LYS A 1 85 ? -12.115 -7.744 11.381 1.00 86.88 85 LYS A O 1
ATOM 715 N N . SER A 1 86 ? -10.214 -8.731 12.047 1.00 89.19 86 SER A N 1
ATOM 716 C CA . SER A 1 86 ? -9.975 -7.859 13.198 1.00 89.19 86 SER A CA 1
ATOM 717 C C . SER A 1 86 ? -8.935 -6.784 12.902 1.00 89.19 86 SER A C 1
ATOM 719 O O . SER A 1 86 ? -7.962 -7.046 12.203 1.00 89.19 86 SER A O 1
ATOM 721 N N . GLU A 1 87 ? -9.069 -5.618 13.513 1.00 89.19 87 GLU A N 1
ATOM 722 C CA . GLU A 1 87 ? -8.045 -4.581 13.536 1.00 89.19 87 GLU A CA 1
ATOM 723 C C . GLU A 1 87 ? -7.963 -3.993 14.943 1.00 89.19 87 GLU A C 1
ATOM 725 O O . GLU A 1 87 ? -8.967 -3.557 15.497 1.00 89.19 87 GLU A O 1
ATOM 730 N N . ILE A 1 88 ? -6.774 -4.010 15.536 1.00 89.06 88 ILE A N 1
ATOM 731 C CA . ILE A 1 88 ? -6.512 -3.445 16.861 1.00 89.06 88 ILE A CA 1
ATOM 732 C C . ILE A 1 88 ? -5.667 -2.196 16.649 1.00 89.06 88 ILE A C 1
ATOM 734 O O . ILE A 1 88 ? -4.611 -2.266 16.024 1.00 89.06 88 ILE A O 1
ATOM 738 N N . ILE A 1 89 ? -6.112 -1.058 17.164 1.00 86.38 89 ILE A N 1
ATOM 739 C CA . ILE A 1 89 ? -5.365 0.196 17.132 1.00 86.38 89 ILE A CA 1
ATOM 740 C C . ILE A 1 89 ? -4.971 0.545 18.558 1.00 86.38 89 ILE A C 1
ATOM 742 O O . ILE A 1 89 ? -5.831 0.718 19.417 1.00 86.38 89 ILE A O 1
ATOM 746 N N . HIS A 1 90 ? -3.670 0.646 18.802 1.00 86.06 90 HIS A N 1
ATOM 747 C CA . HIS A 1 90 ? -3.111 1.165 20.043 1.00 86.06 90 HIS A CA 1
ATOM 748 C C . HIS A 1 90 ? -2.807 2.643 19.864 1.00 86.06 90 HIS A C 1
ATOM 750 O O . HIS A 1 90 ? -1.859 2.975 19.153 1.00 86.06 90 HIS A O 1
ATOM 756 N N . TYR A 1 91 ? -3.599 3.513 20.476 1.00 80.00 91 TYR A N 1
ATOM 757 C CA . TYR A 1 91 ? -3.340 4.946 20.511 1.00 80.00 91 TYR A CA 1
ATOM 758 C C . TYR A 1 91 ? -2.344 5.264 21.620 1.00 80.00 91 TYR A C 1
ATOM 760 O O . TYR A 1 91 ? -2.432 4.716 22.713 1.00 80.00 91 TYR A O 1
ATOM 768 N N . ARG A 1 92 ? -1.382 6.128 21.298 1.00 75.38 92 ARG A N 1
ATOM 769 C CA . ARG A 1 92 ? -0.402 6.725 22.206 1.00 75.38 92 ARG A CA 1
ATOM 770 C C . ARG A 1 92 ? -0.364 8.226 21.939 1.00 75.38 92 ARG A C 1
ATOM 772 O O . ARG A 1 92 ? -0.780 8.682 20.874 1.00 75.38 92 ARG A O 1
ATOM 779 N N . LYS A 1 93 ? 0.234 8.994 22.851 1.00 66.69 93 LYS A N 1
ATOM 780 C CA . LYS A 1 93 ? 0.321 10.466 22.780 1.00 66.69 93 LYS A CA 1
ATOM 781 C C . LYS A 1 93 ? 0.680 11.042 21.401 1.00 66.69 93 LYS A C 1
ATOM 783 O O . LYS A 1 93 ? 0.068 12.015 20.980 1.00 66.69 93 LYS A O 1
ATOM 788 N N . ASN A 1 94 ? 1.643 10.442 20.696 1.00 65.88 94 ASN A N 1
ATOM 789 C CA . ASN A 1 94 ? 2.142 10.956 19.411 1.00 65.88 94 ASN A CA 1
ATOM 790 C C . ASN A 1 94 ? 2.052 9.953 18.251 1.00 65.88 94 ASN A C 1
ATOM 792 O O . ASN A 1 94 ? 2.453 10.275 17.134 1.00 65.88 94 ASN A O 1
ATOM 796 N N . SER A 1 95 ? 1.559 8.739 18.488 1.00 66.50 95 SER A N 1
ATOM 797 C CA . SER A 1 95 ? 1.543 7.684 17.477 1.00 66.50 95 SER A CA 1
ATOM 798 C C . SER A 1 95 ? 0.399 6.712 17.726 1.00 66.50 95 SER A C 1
ATOM 800 O O . SER A 1 95 ? -0.186 6.672 18.801 1.00 66.50 95 SER A O 1
ATOM 802 N N . ALA A 1 96 ? 0.040 5.930 16.712 1.00 75.38 96 ALA A N 1
ATOM 803 C CA . ALA A 1 96 ? -0.871 4.813 16.910 1.00 75.38 96 ALA A CA 1
ATOM 804 C C . ALA A 1 96 ? -0.396 3.613 16.109 1.00 75.38 96 ALA A C 1
ATOM 806 O O . ALA A 1 96 ? -0.155 3.734 14.905 1.00 75.38 96 ALA A O 1
ATOM 807 N N . SER A 1 97 ? -0.282 2.477 16.782 1.00 79.94 97 SER A N 1
ATOM 808 C CA . SER A 1 97 ? 0.149 1.220 16.181 1.00 79.94 97 SER A CA 1
ATOM 809 C C . SER A 1 97 ? -1.076 0.420 15.768 1.00 79.94 97 SER A C 1
ATOM 811 O O . SER A 1 97 ? -1.991 0.232 16.565 1.00 79.94 97 SER A O 1
ATOM 813 N N . THR A 1 98 ? -1.108 -0.032 14.517 1.00 81.94 98 THR A N 1
ATOM 814 C CA . THR A 1 98 ? -2.238 -0.785 13.968 1.00 81.94 98 THR A CA 1
ATOM 815 C C . THR A 1 98 ? -1.834 -2.237 13.757 1.00 81.94 98 THR A C 1
ATOM 817 O O . THR A 1 98 ? -0.862 -2.528 13.057 1.00 81.94 98 THR A O 1
ATOM 820 N N . TYR A 1 99 ? -2.603 -3.153 14.334 1.00 86.00 99 TYR A N 1
ATOM 821 C CA . TYR A 1 99 ? -2.414 -4.593 14.232 1.00 86.00 99 TYR A CA 1
ATOM 822 C C . TYR A 1 99 ? -3.576 -5.200 13.448 1.00 86.00 99 TYR A C 1
ATOM 824 O O . TYR A 1 99 ? -4.739 -5.035 13.802 1.00 86.00 99 TYR A O 1
ATOM 832 N N . THR A 1 100 ? -3.260 -5.938 12.387 1.00 84.75 100 THR A N 1
ATOM 833 C CA . THR A 1 100 ? -4.250 -6.561 11.486 1.00 84.75 100 THR A CA 1
ATOM 834 C C . THR A 1 100 ? -4.820 -7.877 12.020 1.00 84.75 100 THR A C 1
ATOM 836 O O . THR A 1 100 ? -5.694 -8.486 11.409 1.00 84.75 100 THR A O 1
ATOM 839 N N . SER A 1 101 ? -4.288 -8.370 13.138 1.00 85.69 101 SER A N 1
ATOM 840 C CA . SER A 1 101 ? -4.753 -9.589 13.791 1.00 85.69 101 SER A CA 1
ATOM 841 C C . SER A 1 101 ? -4.349 -9.614 15.259 1.00 85.69 101 SER A C 1
ATOM 843 O O . SER A 1 101 ? -3.339 -9.018 15.645 1.00 85.69 101 SER A O 1
ATOM 845 N N . ILE A 1 102 ? -5.088 -10.388 16.058 1.00 86.62 102 ILE A N 1
ATOM 846 C CA . ILE A 1 102 ? -4.712 -10.667 17.449 1.00 86.62 102 ILE A CA 1
ATOM 847 C C . ILE A 1 102 ? -3.329 -11.314 17.544 1.00 86.62 102 ILE A C 1
ATOM 849 O O . ILE A 1 102 ? -2.562 -10.992 18.438 1.00 86.62 102 ILE A O 1
ATOM 853 N N . SER A 1 103 ? -2.959 -12.166 16.585 1.00 85.94 103 SER A N 1
ATOM 854 C CA . SER A 1 103 ? -1.647 -12.816 16.559 1.00 85.94 103 SER A CA 1
ATOM 855 C C . SER A 1 103 ? -0.514 -11.802 16.394 1.00 85.94 103 SER A C 1
ATOM 857 O O . SER A 1 103 ? 0.488 -11.886 17.101 1.00 85.94 103 SER A O 1
ATOM 859 N N . GLN A 1 104 ? -0.686 -10.817 15.504 1.00 84.44 104 GLN A N 1
ATOM 860 C CA . GLN A 1 104 ? 0.279 -9.730 15.325 1.00 84.44 104 GLN A CA 1
ATOM 861 C C . GLN A 1 104 ? 0.403 -8.884 16.600 1.00 84.44 104 GLN A C 1
ATOM 863 O O . GLN A 1 104 ? 1.516 -8.539 16.992 1.00 84.44 104 GLN A O 1
ATOM 868 N N . PHE A 1 105 ? -0.723 -8.602 17.261 1.00 86.88 105 PHE A N 1
ATOM 869 C CA . PHE A 1 105 ? -0.733 -7.929 18.557 1.00 86.88 105 PHE A CA 1
ATOM 870 C C . PHE A 1 105 ? 0.011 -8.742 19.626 1.00 86.88 105 PHE A C 1
ATOM 872 O O . PHE A 1 105 ? 0.891 -8.201 20.281 1.00 86.88 105 PHE A O 1
ATOM 879 N N . CYS A 1 106 ? -0.257 -10.045 19.768 1.00 85.62 106 CYS A N 1
ATOM 880 C CA . CYS A 1 106 ? 0.420 -10.895 20.753 1.00 85.62 106 CYS A CA 1
ATOM 881 C C . CYS A 1 106 ? 1.938 -10.928 20.555 1.00 85.62 106 CYS A C 1
ATOM 883 O O . CYS A 1 106 ? 2.690 -10.871 21.528 1.00 85.62 106 CYS A O 1
ATOM 885 N N . LEU A 1 107 ? 2.386 -11.035 19.299 1.00 83.94 107 LEU A N 1
ATOM 886 C CA . LEU A 1 107 ? 3.808 -11.026 18.974 1.00 83.94 107 LEU A CA 1
ATOM 887 C C . LEU A 1 107 ? 4.453 -9.708 19.390 1.00 83.94 107 LEU A C 1
ATOM 889 O O . LEU A 1 107 ? 5.487 -9.731 20.052 1.00 83.94 107 LEU A O 1
ATOM 893 N N . ASP A 1 108 ? 3.852 -8.570 19.054 1.00 82.12 108 ASP A N 1
ATOM 894 C CA . ASP A 1 108 ? 4.415 -7.270 19.424 1.00 82.12 108 ASP A CA 1
ATOM 895 C C . ASP A 1 108 ? 4.324 -6.981 20.922 1.00 82.12 108 ASP A C 1
ATOM 897 O O . ASP A 1 108 ? 5.280 -6.481 21.505 1.00 82.12 108 ASP A O 1
ATOM 901 N N . TYR A 1 109 ? 3.230 -7.377 21.571 1.00 82.06 109 TYR A N 1
ATOM 902 C CA . TYR A 1 109 ? 3.058 -7.237 23.014 1.00 82.06 109 TYR A CA 1
ATOM 903 C C . TYR A 1 109 ? 4.205 -7.909 23.787 1.00 82.06 109 TYR A C 1
ATOM 905 O O . TYR A 1 109 ? 4.702 -7.361 24.770 1.00 82.06 109 TYR A O 1
ATOM 913 N N . HIS A 1 110 ? 4.670 -9.075 23.320 1.00 79.19 110 HIS A N 1
ATOM 914 C CA . HIS A 1 110 ? 5.774 -9.800 23.950 1.00 79.19 110 HIS A CA 1
ATOM 915 C C . HIS A 1 110 ? 7.161 -9.379 23.468 1.00 79.19 110 HIS A C 1
ATOM 917 O O . HIS A 1 110 ? 8.080 -9.267 24.274 1.00 79.19 110 HIS A O 1
ATOM 923 N N . THR A 1 111 ? 7.336 -9.180 22.164 1.00 77.56 111 THR A N 1
ATOM 924 C CA . THR A 1 111 ? 8.666 -8.965 21.575 1.00 77.56 111 THR A CA 1
ATOM 925 C C . THR A 1 111 ? 9.045 -7.490 21.478 1.00 77.56 111 THR A C 1
ATOM 927 O O . THR A 1 111 ? 10.226 -7.178 21.360 1.00 77.56 111 THR A O 1
ATOM 930 N N . LYS A 1 112 ? 8.066 -6.574 21.508 1.00 73.94 112 LYS A N 1
ATOM 931 C CA . LYS A 1 112 ? 8.219 -5.130 21.247 1.00 73.94 112 LYS A CA 1
ATOM 932 C C . LYS A 1 112 ? 8.932 -4.813 19.921 1.00 73.94 112 LYS A C 1
ATOM 934 O O . LYS A 1 112 ? 9.444 -3.709 19.729 1.00 73.94 112 LYS A O 1
ATOM 939 N N . VAL A 1 113 ? 8.985 -5.768 18.990 1.00 66.00 113 VAL A N 1
ATOM 940 C CA . VAL A 1 113 ? 9.720 -5.630 17.725 1.00 66.00 113 VAL A CA 1
ATOM 941 C C . VAL A 1 113 ? 9.022 -4.649 16.785 1.00 66.00 113 VAL A C 1
ATOM 943 O O . VAL A 1 113 ? 9.708 -3.883 16.107 1.00 66.00 113 VAL A O 1
ATOM 946 N N . LEU A 1 114 ? 7.682 -4.611 16.749 1.00 60.50 114 LEU A N 1
ATOM 947 C CA . LEU A 1 114 ? 6.979 -3.610 15.941 1.00 60.50 114 LEU A CA 1
ATOM 948 C C . LEU A 1 114 ? 7.099 -2.227 16.565 1.00 60.50 114 LEU A C 1
ATOM 950 O O . LEU A 1 114 ? 7.206 -1.271 15.811 1.00 60.50 114 LEU A O 1
ATOM 954 N N . TYR A 1 115 ? 7.177 -2.112 17.892 1.00 58.53 115 TYR A N 1
ATOM 955 C CA . TYR A 1 115 ? 7.481 -0.839 18.553 1.00 58.53 115 TYR A CA 1
ATOM 956 C C . TYR A 1 115 ? 8.847 -0.270 18.134 1.00 58.53 115 TYR A C 1
ATOM 958 O O . TYR A 1 115 ? 8.933 0.886 17.721 1.00 58.53 115 TYR A O 1
ATOM 966 N N . ILE A 1 116 ? 9.906 -1.088 18.166 1.00 59.12 116 ILE A N 1
ATOM 967 C CA . ILE A 1 116 ? 11.248 -0.673 17.719 1.00 59.12 116 ILE A CA 1
ATOM 968 C C . ILE A 1 116 ? 11.235 -0.350 16.220 1.00 59.12 116 ILE A C 1
ATOM 970 O O . ILE A 1 116 ? 11.803 0.654 15.793 1.00 59.12 116 ILE A O 1
ATOM 974 N N . LYS A 1 117 ? 10.539 -1.159 15.413 1.00 64.81 117 LYS A N 1
ATOM 975 C CA . LYS A 1 117 ? 10.370 -0.897 13.981 1.00 64.81 117 LYS A CA 1
ATOM 976 C C . LYS A 1 117 ? 9.605 0.404 13.724 1.00 64.81 117 LYS A C 1
ATOM 978 O O . LYS A 1 117 ? 9.976 1.113 12.796 1.00 64.81 117 LYS A O 1
ATOM 983 N N . LEU A 1 118 ? 8.588 0.729 14.527 1.00 58.88 118 LEU A N 1
ATOM 984 C CA . LEU A 1 118 ? 7.824 1.970 14.404 1.00 58.88 118 LEU A CA 1
ATOM 985 C C . LEU A 1 118 ? 8.716 3.178 14.688 1.00 58.88 118 LEU A C 1
ATOM 987 O O . LEU A 1 118 ? 8.791 4.056 13.838 1.00 58.88 118 LEU A O 1
ATOM 991 N N . LEU A 1 119 ? 9.469 3.164 15.793 1.00 57.38 119 LEU A N 1
ATOM 992 C CA . LEU A 1 119 ? 10.446 4.212 16.127 1.00 57.38 119 LEU A CA 1
ATOM 993 C C . LEU A 1 119 ? 11.515 4.388 15.032 1.00 57.38 119 LEU A C 1
ATOM 995 O O . LEU A 1 119 ? 11.881 5.506 14.670 1.00 57.38 119 LEU A O 1
ATOM 999 N N . LEU A 1 120 ? 11.996 3.285 14.450 1.00 52.62 120 LEU A N 1
ATOM 1000 C CA . LEU A 1 120 ? 12.941 3.317 13.328 1.00 52.62 120 LEU A CA 1
ATOM 1001 C C . LEU A 1 120 ? 12.292 3.757 12.004 1.00 52.62 120 LEU A C 1
ATOM 1003 O O . LEU A 1 120 ? 12.972 4.309 11.145 1.00 52.62 120 LEU A O 1
ATOM 1007 N N . SER A 1 121 ? 10.991 3.529 11.813 1.00 53.06 121 SER A N 1
ATOM 1008 C CA . SER A 1 121 ? 10.249 3.984 10.629 1.00 53.06 121 SER A CA 1
ATOM 1009 C C . SER A 1 121 ? 9.788 5.439 10.730 1.00 53.06 121 SER A C 1
ATOM 1011 O O . SER A 1 121 ? 9.712 6.114 9.711 1.00 53.06 121 SER A O 1
ATOM 1013 N N . GLU A 1 122 ? 9.579 5.965 11.942 1.00 51.09 122 GLU A N 1
ATOM 1014 C CA . GLU A 1 122 ? 9.338 7.395 12.185 1.00 51.09 122 GLU A CA 1
ATOM 1015 C C . GLU A 1 122 ? 10.552 8.253 11.780 1.00 51.09 122 GLU A C 1
ATOM 1017 O O . GLU A 1 122 ? 10.391 9.429 11.468 1.00 51.09 122 GLU A O 1
ATOM 1022 N N . SER A 1 123 ? 11.749 7.656 11.697 1.00 46.25 123 SER A N 1
ATOM 1023 C CA . SER A 1 123 ? 12.969 8.289 11.164 1.00 46.25 123 SER A CA 1
ATOM 1024 C C . SER A 1 123 ? 13.300 7.903 9.717 1.00 46.25 123 SER A C 1
ATOM 1026 O O . SER A 1 123 ? 14.082 8.590 9.060 1.00 46.25 123 SER A O 1
ATOM 1028 N N . LYS A 1 124 ? 12.700 6.833 9.184 1.00 44.34 124 LYS A N 1
ATOM 1029 C CA . LYS A 1 124 ? 12.900 6.374 7.804 1.00 44.34 124 LYS A CA 1
ATOM 1030 C C . LYS A 1 124 ? 11.569 6.355 7.073 1.00 44.34 124 LYS A C 1
ATOM 1032 O O . LYS A 1 124 ? 10.882 5.335 7.034 1.00 44.34 124 LYS A O 1
ATOM 1037 N N . GLY A 1 125 ? 11.252 7.474 6.427 1.00 45.44 125 GLY A N 1
ATOM 1038 C CA . GLY A 1 125 ? 10.204 7.545 5.417 1.00 45.44 125 GLY A CA 1
ATOM 1039 C C . GLY A 1 125 ? 10.537 6.643 4.227 1.00 45.44 125 GLY A C 1
ATOM 1040 O O . GLY A 1 125 ? 11.046 7.085 3.209 1.00 45.44 125 GLY A O 1
ATOM 1041 N N . SER A 1 126 ? 10.256 5.349 4.354 1.00 43.47 126 SER A N 1
ATOM 1042 C CA . SER A 1 126 ? 10.529 4.341 3.323 1.00 43.47 126 SER A CA 1
ATOM 1043 C C . SER A 1 126 ? 9.636 4.486 2.083 1.00 43.47 126 SER A C 1
ATOM 1045 O O . SER A 1 126 ? 9.899 3.832 1.081 1.00 43.47 126 SER A O 1
ATOM 1047 N N . LEU A 1 127 ? 8.594 5.323 2.142 1.00 47.69 127 LEU A N 1
ATOM 1048 C CA . LEU A 1 127 ? 7.778 5.708 0.984 1.00 47.69 127 LEU A CA 1
ATOM 1049 C C . LEU A 1 127 ? 8.239 7.028 0.354 1.00 47.69 127 LEU A C 1
ATOM 1051 O O . LEU A 1 127 ? 7.799 7.367 -0.741 1.00 47.69 127 LEU A O 1
ATOM 1055 N N . LEU A 1 128 ? 9.171 7.742 0.996 1.00 48.66 128 LEU A N 1
ATOM 1056 C CA . LEU A 1 128 ? 9.727 8.973 0.450 1.00 48.66 128 LEU A CA 1
ATOM 1057 C C . LEU A 1 128 ? 10.517 8.710 -0.833 1.00 48.66 128 LEU A C 1
ATOM 1059 O O . LEU A 1 128 ? 10.503 9.555 -1.709 1.00 48.66 128 LEU A O 1
ATOM 1063 N N . SER A 1 129 ? 11.136 7.541 -1.026 1.00 47.12 129 SER A N 1
ATOM 1064 C CA . SER A 1 129 ? 11.886 7.275 -2.266 1.00 47.12 129 SER A CA 1
ATOM 1065 C C . SER A 1 129 ? 11.010 7.175 -3.520 1.00 47.12 129 SER A C 1
ATOM 1067 O O . SER A 1 129 ? 11.540 7.305 -4.617 1.00 47.12 129 SER A O 1
ATOM 1069 N N . LEU A 1 130 ? 9.697 6.950 -3.378 1.00 50.06 130 LEU A N 1
ATOM 1070 C CA . LEU A 1 130 ? 8.756 6.954 -4.505 1.00 50.06 130 LEU A CA 1
ATOM 1071 C C . LEU A 1 130 ? 8.299 8.367 -4.895 1.00 50.06 130 LEU A C 1
ATOM 1073 O O . LEU A 1 130 ? 7.839 8.546 -6.011 1.00 50.06 130 LEU A O 1
ATOM 1077 N N . PHE A 1 131 ? 8.417 9.351 -3.994 1.00 53.09 131 PHE A N 1
ATOM 1078 C CA . PHE A 1 131 ? 7.891 10.713 -4.192 1.00 53.09 131 PHE A CA 1
ATOM 1079 C C . PHE A 1 131 ? 8.943 11.829 -4.076 1.00 53.09 131 PHE A C 1
ATOM 1081 O O . PHE A 1 131 ? 8.665 12.960 -4.479 1.00 53.09 131 PHE A O 1
ATOM 1088 N N . ILE A 1 132 ? 10.131 11.514 -3.545 1.00 48.50 132 ILE A N 1
ATOM 1089 C CA . ILE A 1 132 ? 11.355 12.329 -3.508 1.00 48.50 132 ILE A CA 1
ATOM 1090 C C . ILE A 1 132 ? 12.335 11.788 -4.562 1.00 48.50 132 ILE A C 1
ATOM 1092 O O . ILE A 1 132 ? 13.480 11.446 -4.270 1.00 48.50 132 ILE A O 1
ATOM 1096 N N . SER A 1 133 ? 11.892 11.655 -5.808 1.00 45.41 133 SER A N 1
ATOM 1097 C CA . SER A 1 133 ? 12.833 11.819 -6.909 1.00 45.41 133 SER A CA 1
ATOM 1098 C C . SER A 1 133 ? 12.671 13.242 -7.417 1.00 45.41 133 SER A C 1
ATOM 1100 O O . SER A 1 133 ? 11.593 13.602 -7.882 1.00 45.41 133 SER A O 1
ATOM 1102 N N . ASP A 1 134 ? 13.744 14.033 -7.379 1.00 48.22 134 ASP A N 1
ATOM 1103 C CA . ASP A 1 134 ? 13.832 15.352 -8.034 1.00 48.22 134 ASP A CA 1
ATOM 1104 C C . ASP A 1 134 ? 13.615 15.278 -9.561 1.00 48.22 134 ASP A C 1
ATOM 1106 O O . ASP A 1 134 ? 13.616 16.288 -10.263 1.00 48.22 134 ASP A O 1
ATOM 1110 N N . THR A 1 135 ? 13.421 14.076 -10.109 1.00 50.12 135 THR A N 1
ATOM 1111 C CA . THR A 1 135 ? 13.037 13.866 -11.496 1.00 50.12 135 THR A CA 1
ATOM 1112 C C . THR A 1 135 ? 11.517 13.938 -11.635 1.00 50.12 135 THR A C 1
ATOM 1114 O O . THR A 1 135 ? 10.757 13.210 -11.001 1.00 50.12 135 THR A O 1
ATOM 1117 N N . THR A 1 136 ? 11.078 14.838 -12.508 1.00 55.47 136 THR A N 1
ATOM 1118 C CA . THR A 1 136 ? 9.701 15.220 -12.855 1.00 55.47 136 THR A CA 1
ATOM 1119 C C . THR A 1 136 ? 8.885 14.111 -13.539 1.00 55.47 136 THR A C 1
ATOM 1121 O O . THR A 1 136 ? 8.179 14.355 -14.518 1.00 55.47 136 THR A O 1
ATOM 1124 N N . ASN A 1 137 ? 8.952 12.863 -13.069 1.00 70.81 137 ASN A N 1
ATOM 1125 C CA . ASN A 1 137 ? 8.175 11.774 -13.652 1.00 70.81 137 ASN A CA 1
ATOM 1126 C C . ASN A 1 137 ? 6.758 11.718 -13.059 1.00 70.81 137 ASN A C 1
ATOM 1128 O O . ASN A 1 137 ? 6.391 10.778 -12.356 1.00 70.81 137 ASN A O 1
ATOM 1132 N N . PHE A 1 138 ? 5.941 12.724 -13.385 1.00 76.56 138 PHE A N 1
ATOM 1133 C CA . PHE A 1 138 ? 4.540 12.819 -12.955 1.00 76.56 138 PHE A CA 1
ATOM 1134 C C . PHE A 1 138 ? 3.718 11.566 -13.295 1.00 76.56 138 PHE A C 1
ATOM 1136 O O . PHE A 1 138 ? 2.795 11.222 -12.561 1.00 76.56 138 PHE A O 1
ATOM 1143 N N . SER A 1 139 ? 4.062 10.850 -14.371 1.00 79.19 139 SER A N 1
ATOM 1144 C CA . SER A 1 139 ? 3.421 9.582 -14.739 1.00 79.19 139 SER A CA 1
ATOM 1145 C C . SER A 1 139 ? 3.669 8.484 -13.703 1.00 79.19 139 SER A C 1
ATOM 1147 O O . SER A 1 139 ? 2.749 7.736 -13.374 1.00 79.19 139 SER A O 1
ATOM 1149 N N . HIS A 1 140 ? 4.892 8.404 -13.169 1.00 83.69 140 HIS A N 1
ATOM 1150 C CA . HIS A 1 140 ? 5.240 7.454 -12.117 1.00 83.69 140 HIS A CA 1
ATOM 1151 C C . HIS A 1 140 ? 4.539 7.800 -10.804 1.00 83.69 140 HIS A C 1
ATOM 1153 O O . HIS A 1 140 ? 3.900 6.931 -10.214 1.00 83.69 140 HIS A O 1
ATOM 1159 N N . ASP A 1 141 ? 4.583 9.071 -10.400 1.00 82.94 141 ASP A N 1
ATOM 1160 C CA . ASP A 1 141 ? 3.950 9.549 -9.166 1.00 82.94 141 ASP A CA 1
ATOM 1161 C C . ASP A 1 141 ? 2.435 9.327 -9.196 1.00 82.94 141 ASP A C 1
ATOM 1163 O O . ASP A 1 141 ? 1.842 8.826 -8.239 1.00 82.94 141 ASP A O 1
ATOM 1167 N N . ARG A 1 142 ? 1.798 9.632 -10.332 1.00 88.12 142 ARG A N 1
ATOM 1168 C CA . ARG A 1 142 ? 0.367 9.409 -10.547 1.00 88.12 142 ARG A CA 1
ATOM 1169 C C . ARG A 1 142 ? -0.001 7.932 -10.406 1.00 88.12 142 ARG A C 1
ATOM 1171 O O . ARG A 1 142 ? -0.974 7.600 -9.729 1.00 88.12 142 ARG A O 1
ATOM 1178 N N . TYR A 1 143 ? 0.779 7.048 -11.025 1.00 88.50 143 TYR A N 1
ATOM 1179 C CA . TYR A 1 143 ? 0.597 5.605 -10.898 1.00 88.50 143 TYR A CA 1
ATOM 1180 C C . TYR A 1 143 ? 0.821 5.126 -9.457 1.00 88.50 143 TYR A C 1
ATOM 1182 O O . TYR A 1 143 ? 0.027 4.337 -8.948 1.00 88.50 143 TYR A O 1
ATOM 1190 N N . ALA A 1 144 ? 1.861 5.620 -8.782 1.00 86.94 144 ALA A N 1
ATOM 1191 C CA . ALA A 1 144 ? 2.193 5.232 -7.417 1.00 86.94 144 ALA A CA 1
ATOM 1192 C C . ALA A 1 144 ? 1.059 5.583 -6.444 1.00 86.94 144 ALA A C 1
ATOM 1194 O O . ALA A 1 144 ? 0.666 4.736 -5.641 1.00 86.94 144 ALA A O 1
ATOM 1195 N N . ILE A 1 145 ? 0.478 6.785 -6.562 1.00 90.19 145 ILE A N 1
ATOM 1196 C CA . ILE A 1 145 ? -0.703 7.184 -5.781 1.00 90.19 145 ILE A CA 1
ATOM 1197 C C . ILE A 1 145 ? -1.877 6.265 -6.091 1.00 90.19 145 ILE A C 1
ATOM 1199 O O . ILE A 1 145 ? -2.500 5.742 -5.169 1.00 90.19 145 ILE A O 1
ATOM 1203 N N . LEU A 1 146 ? -2.175 6.033 -7.372 1.00 91.81 146 LEU A N 1
ATOM 1204 C CA . LEU A 1 146 ? -3.313 5.205 -7.759 1.00 91.81 146 LEU A CA 1
ATOM 1205 C C . LEU A 1 146 ? -3.185 3.770 -7.232 1.00 91.81 146 LEU A C 1
ATOM 1207 O O . LEU A 1 146 ? -4.148 3.223 -6.697 1.00 91.81 146 LEU A O 1
ATOM 1211 N N . LYS A 1 147 ? -1.990 3.180 -7.332 1.00 89.81 147 LYS A N 1
ATOM 1212 C CA . LYS A 1 147 ? -1.690 1.848 -6.805 1.00 89.81 147 LYS A CA 1
ATOM 1213 C C . LYS A 1 147 ? -1.831 1.798 -5.288 1.00 89.81 147 LYS A C 1
ATOM 1215 O O . LYS A 1 147 ? -2.490 0.901 -4.773 1.00 89.81 147 LYS A O 1
ATOM 1220 N N . LEU A 1 148 ? -1.272 2.778 -4.582 1.00 87.88 148 LEU A N 1
ATOM 1221 C CA . LEU A 1 148 ? -1.373 2.892 -3.127 1.00 87.88 148 LEU A CA 1
ATOM 1222 C C . LEU A 1 148 ? -2.834 2.984 -2.677 1.00 87.88 148 LEU A C 1
ATOM 1224 O O . LEU A 1 148 ? -3.249 2.257 -1.775 1.00 87.88 148 LEU A O 1
ATOM 1228 N N . LEU A 1 149 ? -3.630 3.832 -3.331 1.00 89.00 149 LEU A N 1
ATOM 1229 C CA . LEU A 1 149 ? -5.058 3.958 -3.061 1.00 89.00 149 LEU A CA 1
ATOM 1230 C C . LEU A 1 149 ? -5.784 2.633 -3.306 1.00 89.00 149 LEU A C 1
ATOM 1232 O O . LEU A 1 149 ? -6.555 2.188 -2.454 1.00 89.00 149 LEU A O 1
ATOM 1236 N N . LEU A 1 150 ? -5.524 1.987 -4.445 1.00 88.50 150 LEU A N 1
ATOM 1237 C CA . LEU A 1 150 ? -6.156 0.726 -4.829 1.00 88.50 150 LEU A CA 1
ATOM 1238 C C . LEU A 1 150 ? -5.838 -0.389 -3.828 1.00 88.50 150 LEU A C 1
ATOM 1240 O O . LEU A 1 150 ? -6.744 -1.085 -3.372 1.00 88.50 150 LEU A O 1
ATOM 1244 N N . GLU A 1 151 ? -4.575 -0.521 -3.428 1.00 85.25 151 GLU A N 1
ATOM 1245 C CA . GLU A 1 151 ? -4.152 -1.474 -2.404 1.00 85.25 151 GLU A CA 1
ATOM 1246 C C . GLU A 1 151 ? -4.831 -1.198 -1.059 1.00 85.25 151 GLU A C 1
ATOM 1248 O O . GLU A 1 151 ? -5.331 -2.122 -0.416 1.00 85.25 151 GLU A O 1
ATOM 1253 N N . GLU A 1 152 ? -4.903 0.064 -0.633 1.00 81.50 152 GLU A N 1
ATOM 1254 C CA . GLU A 1 152 ? -5.570 0.444 0.615 1.00 81.50 152 GLU A CA 1
ATOM 1255 C C . GLU A 1 152 ? -7.087 0.210 0.568 1.00 81.50 152 GLU A C 1
ATOM 1257 O O . GLU A 1 152 ? -7.681 -0.205 1.568 1.00 81.50 152 GLU A O 1
ATOM 1262 N N . HIS A 1 153 ? -7.715 0.388 -0.594 1.00 83.44 153 HIS A N 1
ATOM 1263 C CA . HIS A 1 153 ? -9.130 0.095 -0.802 1.00 83.44 153 HIS A CA 1
ATOM 1264 C C . HIS A 1 153 ? -9.409 -1.414 -0.747 1.00 83.44 153 HIS A C 1
ATOM 1266 O O . HIS A 1 153 ? -10.317 -1.847 -0.035 1.00 83.44 153 HIS A O 1
ATOM 1272 N N . ILE A 1 154 ? -8.583 -2.229 -1.413 1.00 81.69 154 ILE A N 1
ATOM 1273 C CA . ILE A 1 154 ? -8.679 -3.700 -1.400 1.00 81.69 154 ILE A CA 1
ATOM 1274 C C . ILE A 1 154 ? -8.379 -4.266 -0.005 1.00 81.69 154 ILE A C 1
ATOM 1276 O O . ILE A 1 154 ? -8.962 -5.268 0.412 1.00 81.69 154 ILE A O 1
ATOM 1280 N N . ARG A 1 155 ? -7.498 -3.620 0.769 1.00 76.94 155 ARG A N 1
ATOM 1281 C CA . ARG A 1 155 ? -7.186 -4.037 2.143 1.00 76.94 155 ARG A CA 1
ATOM 1282 C C . ARG A 1 155 ? -8.376 -3.946 3.087 1.00 76.94 155 ARG A C 1
ATOM 1284 O O . ARG A 1 155 ? -8.329 -4.614 4.117 1.00 76.94 155 ARG A O 1
ATOM 1291 N N . LEU A 1 156 ? -9.438 -3.203 2.767 1.00 71.00 156 LEU A N 1
ATOM 1292 C CA . LEU A 1 156 ? -10.714 -3.266 3.484 1.00 71.00 156 LEU A CA 1
ATOM 1293 C C . LEU A 1 156 ? -10.560 -3.150 5.022 1.00 71.00 156 LEU A C 1
ATOM 1295 O O . LEU A 1 156 ? -11.070 -3.987 5.773 1.00 71.00 156 LEU A O 1
ATOM 1299 N N . LYS A 1 157 ? -9.852 -2.118 5.499 1.00 74.94 157 LYS A N 1
ATOM 1300 C CA . LYS A 1 157 ? -9.608 -1.887 6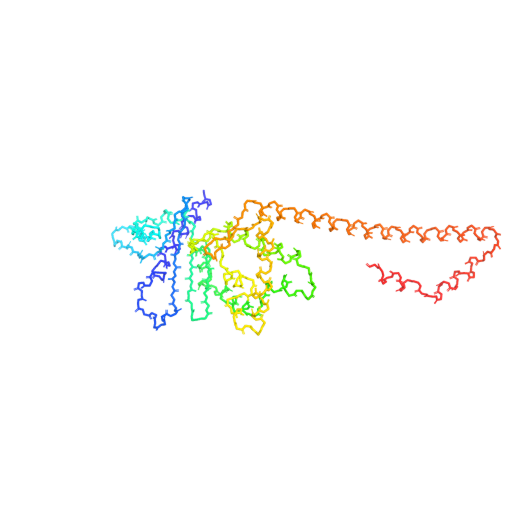.937 1.00 74.94 157 LYS A CA 1
ATOM 1301 C C . LYS A 1 157 ? -10.923 -1.804 7.741 1.00 74.94 157 LYS A C 1
ATOM 1303 O O . LYS A 1 157 ? -11.777 -0.996 7.375 1.00 74.94 157 LYS A O 1
ATOM 1308 N N . PRO A 1 158 ? -11.109 -2.619 8.800 1.00 76.50 158 PRO A N 1
ATOM 1309 C CA . PRO A 1 158 ? -12.298 -2.573 9.659 1.00 76.50 158 PRO A CA 1
ATOM 1310 C C . PRO A 1 158 ? -12.557 -1.218 10.336 1.00 76.50 158 PRO A C 1
ATOM 1312 O O . PRO A 1 158 ? -13.713 -0.862 10.539 1.00 76.50 158 PRO A O 1
ATOM 1315 N N . SER A 1 159 ? -11.507 -0.460 10.666 1.00 74.69 159 SER A N 1
ATOM 1316 C CA . SER A 1 159 ? -11.599 0.829 11.374 1.00 74.69 159 SER A CA 1
ATOM 1317 C C . SER A 1 159 ? -12.073 2.012 10.525 1.00 74.69 159 SER A C 1
ATOM 1319 O O . SER A 1 159 ? -12.487 3.034 11.079 1.00 74.69 159 SER A O 1
ATOM 1321 N N . ARG A 1 160 ? -11.997 1.909 9.193 1.00 75.25 160 ARG A N 1
ATOM 1322 C CA . ARG A 1 160 ? -12.287 3.015 8.273 1.00 75.25 160 ARG A CA 1
ATOM 1323 C C . ARG A 1 160 ? -13.787 3.094 8.005 1.00 75.25 160 ARG A C 1
ATOM 1325 O O . ARG A 1 160 ? -14.395 2.072 7.703 1.00 75.25 160 ARG A O 1
ATOM 1332 N N . ASP A 1 161 ? -14.375 4.288 8.076 1.00 67.06 161 ASP A N 1
ATOM 1333 C CA . ASP A 1 161 ? -15.827 4.494 7.925 1.00 67.06 161 ASP A CA 1
ATOM 1334 C C . ASP A 1 161 ? -16.270 4.687 6.470 1.00 67.06 161 ASP A C 1
ATOM 1336 O O . ASP A 1 161 ? -17.272 4.111 6.039 1.00 67.06 161 ASP A O 1
ATOM 1340 N N . SER A 1 162 ? -15.480 5.387 5.661 1.00 70.12 162 SER A N 1
ATOM 1341 C CA . SER A 1 162 ? -15.754 5.563 4.235 1.00 70.12 162 SER A CA 1
ATOM 1342 C C . SER A 1 162 ? -14.858 4.672 3.372 1.00 70.12 162 SER A C 1
ATOM 1344 O O . SER A 1 162 ? -13.726 4.331 3.724 1.00 70.12 162 SER A O 1
ATOM 1346 N N . ARG A 1 163 ? -15.376 4.274 2.203 1.00 75.81 163 ARG A N 1
ATOM 1347 C CA . ARG A 1 163 ? -14.576 3.607 1.159 1.00 75.81 163 ARG A CA 1
ATOM 1348 C C . ARG A 1 163 ? -13.713 4.593 0.355 1.00 75.81 163 ARG A C 1
ATOM 1350 O O . ARG A 1 163 ? -12.876 4.143 -0.425 1.00 75.81 163 ARG A O 1
ATOM 1357 N N . GLY A 1 164 ? -13.947 5.896 0.529 1.00 84.56 164 GLY A N 1
ATOM 1358 C CA . GLY A 1 164 ? -13.208 6.981 -0.111 1.00 84.56 164 GLY A CA 1
ATOM 1359 C C . GLY A 1 164 ? -12.079 7.519 0.766 1.00 84.56 164 GLY A C 1
ATOM 1360 O O . GLY A 1 164 ? -11.965 7.168 1.944 1.00 84.56 164 GLY A O 1
ATOM 1361 N N . PHE A 1 165 ? -11.241 8.368 0.181 1.00 89.19 165 PHE A N 1
ATOM 1362 C CA . PHE A 1 165 ? -10.040 8.935 0.791 1.00 89.19 165 PHE A CA 1
ATOM 1363 C C . PHE A 1 165 ? -10.119 10.450 0.863 1.00 89.19 165 PHE A C 1
ATOM 1365 O O . PHE A 1 165 ? -10.544 11.071 -0.099 1.00 89.19 165 PHE A O 1
ATOM 1372 N N . THR A 1 166 ? -9.718 11.050 1.981 1.00 90.56 166 THR A N 1
ATOM 1373 C CA . THR A 1 166 ? -9.510 12.504 2.050 1.00 90.56 166 THR A CA 1
ATOM 1374 C C . THR A 1 166 ? -8.094 12.857 1.598 1.00 90.56 166 THR A C 1
ATOM 1376 O O . THR A 1 166 ? -7.208 12.004 1.605 1.00 90.56 166 THR A O 1
ATOM 1379 N N . GLU A 1 167 ? -7.847 14.115 1.231 1.00 89.19 167 GLU A N 1
ATOM 1380 C CA . GLU A 1 167 ? -6.490 14.582 0.901 1.00 89.19 167 GLU A CA 1
ATOM 1381 C C . GLU A 1 167 ? -5.506 14.305 2.053 1.00 89.19 167 GLU A C 1
ATOM 1383 O O . GLU A 1 167 ? -4.417 13.771 1.836 1.00 89.19 167 GLU A O 1
ATOM 1388 N N . ASP A 1 168 ? -5.924 14.578 3.291 1.00 87.19 168 ASP A N 1
ATOM 1389 C CA . ASP A 1 168 ? -5.096 14.387 4.482 1.00 87.19 168 ASP A CA 1
ATOM 1390 C C . ASP A 1 168 ? -4.831 12.903 4.784 1.00 87.19 168 ASP A C 1
ATOM 1392 O O . ASP A 1 168 ? -3.732 12.561 5.237 1.00 87.19 168 ASP A O 1
ATOM 1396 N N . ASP A 1 169 ? -5.785 12.008 4.490 1.00 83.81 169 ASP A N 1
ATOM 1397 C CA . ASP A 1 169 ? -5.553 10.560 4.558 1.00 83.81 169 ASP A CA 1
ATOM 1398 C C . ASP A 1 169 ? -4.419 10.167 3.615 1.00 83.81 169 ASP A C 1
ATOM 1400 O O . ASP A 1 169 ? -3.502 9.449 4.008 1.00 83.81 169 ASP A O 1
ATOM 1404 N N . ILE A 1 170 ? -4.470 10.645 2.371 1.00 87.38 170 ILE A N 1
ATOM 1405 C CA . ILE A 1 170 ? -3.517 10.275 1.322 1.00 87.38 170 ILE A CA 1
ATOM 1406 C C . ILE A 1 170 ? -2.127 10.811 1.661 1.00 87.38 170 ILE A C 1
ATOM 1408 O O . ILE A 1 170 ? -1.158 10.054 1.625 1.00 87.38 170 ILE A O 1
ATOM 1412 N N . LEU A 1 171 ? -2.028 12.072 2.094 1.00 84.62 171 LEU A N 1
ATOM 1413 C CA . LEU A 1 171 ? -0.771 12.658 2.571 1.00 84.62 171 LEU A CA 1
ATOM 1414 C C . LEU A 1 171 ? -0.201 11.890 3.760 1.00 84.62 171 LEU A C 1
ATOM 1416 O O . LEU A 1 171 ? 1.003 11.648 3.814 1.00 84.62 171 LEU A O 1
ATOM 1420 N N . SER A 1 172 ? -1.056 11.448 4.682 1.00 80.25 172 SER A N 1
ATOM 1421 C CA . SER A 1 172 ? -0.622 10.668 5.842 1.00 80.25 172 SER A CA 1
ATOM 1422 C C . SER A 1 172 ? -0.110 9.281 5.459 1.00 80.25 172 SER A C 1
ATOM 1424 O O . SER A 1 172 ? 0.766 8.754 6.146 1.00 80.25 172 SER A O 1
ATOM 1426 N N . VAL A 1 173 ? -0.624 8.685 4.378 1.00 79.44 173 VAL A N 1
ATOM 1427 C CA . VAL A 1 173 ? -0.105 7.414 3.854 1.00 79.44 173 VAL A CA 1
ATOM 1428 C C . VAL A 1 173 ? 1.211 7.627 3.097 1.00 79.44 173 VAL A C 1
ATOM 1430 O O . VAL A 1 173 ? 2.124 6.824 3.266 1.00 79.44 173 VAL A O 1
ATOM 1433 N N . ILE A 1 174 ? 1.342 8.705 2.317 1.00 77.69 174 ILE A N 1
ATOM 1434 C CA . ILE A 1 174 ? 2.545 8.990 1.513 1.00 77.69 174 ILE A CA 1
ATOM 1435 C C . ILE A 1 174 ? 3.717 9.464 2.387 1.00 77.69 174 ILE A C 1
ATOM 1437 O O . ILE A 1 174 ? 4.809 8.898 2.338 1.00 77.69 174 ILE A O 1
ATOM 1441 N N . TYR A 1 175 ? 3.494 10.501 3.194 1.00 73.12 175 TYR A N 1
ATOM 1442 C CA . TYR A 1 175 ? 4.532 11.226 3.938 1.00 73.12 175 TYR A CA 1
ATOM 1443 C C . TYR A 1 175 ? 4.553 10.889 5.437 1.00 73.12 175 TYR A C 1
ATOM 1445 O O . TYR A 1 175 ? 5.385 11.408 6.183 1.00 73.12 175 TYR A O 1
ATOM 1453 N N . GLY A 1 176 ? 3.655 10.013 5.894 1.00 70.62 176 GLY A N 1
ATOM 1454 C CA . GLY A 1 176 ? 3.492 9.681 7.307 1.00 70.62 176 GLY A CA 1
ATOM 1455 C C . GLY A 1 176 ? 2.670 10.722 8.072 1.00 70.62 176 GLY A C 1
ATOM 1456 O O . GLY A 1 176 ? 2.382 11.812 7.593 1.00 70.62 176 GLY A O 1
ATOM 1457 N N . ARG A 1 177 ? 2.283 10.410 9.311 1.00 70.62 177 ARG A N 1
ATOM 1458 C CA . ARG A 1 177 ? 1.313 11.217 10.086 1.00 70.62 177 ARG A CA 1
ATOM 1459 C C . ARG A 1 177 ? 1.790 12.624 10.465 1.00 70.62 177 ARG A C 1
ATOM 1461 O O . ARG A 1 177 ? 0.972 13.499 10.732 1.00 70.62 177 ARG A O 1
ATOM 1468 N N . LEU A 1 178 ? 3.102 12.847 10.505 1.00 69.44 178 LEU A N 1
ATOM 1469 C CA . LEU A 1 178 ? 3.707 14.131 10.876 1.00 69.44 178 LEU A CA 1
ATOM 1470 C C . LEU A 1 178 ? 4.005 15.029 9.668 1.00 69.44 178 LEU A C 1
ATOM 1472 O O . LEU A 1 178 ? 4.682 16.043 9.821 1.00 69.44 178 LEU A O 1
ATOM 1476 N N . TRP A 1 179 ? 3.487 14.693 8.483 1.00 76.50 179 TRP A N 1
ATOM 1477 C CA . TRP A 1 179 ? 3.719 15.447 7.249 1.00 76.50 179 TRP A CA 1
ATOM 1478 C C . TRP A 1 179 ? 3.373 16.941 7.377 1.00 76.50 179 TRP A C 1
ATOM 1480 O O . TRP A 1 179 ? 4.069 17.787 6.825 1.00 76.50 179 TRP A O 1
ATOM 1490 N N . HIS A 1 180 ? 2.359 17.278 8.180 1.00 76.88 180 HIS A N 1
ATOM 1491 C CA . HIS A 1 180 ? 1.917 18.652 8.436 1.00 76.88 180 HIS A CA 1
ATOM 1492 C C . HIS A 1 180 ? 2.968 19.522 9.150 1.00 76.88 180 HIS A C 1
ATOM 1494 O O . HIS A 1 180 ? 2.854 20.748 9.138 1.00 76.88 180 HIS A O 1
ATOM 1500 N N . LYS A 1 181 ? 3.980 18.908 9.782 1.00 76.00 181 LYS A N 1
ATOM 1501 C CA . LYS A 1 181 ? 5.111 19.601 10.424 1.00 76.00 181 LYS A CA 1
ATOM 1502 C C . LYS A 1 181 ? 6.288 19.827 9.475 1.00 76.00 181 LYS A C 1
ATOM 1504 O O . LYS A 1 181 ? 7.263 20.459 9.871 1.00 76.00 181 LYS A O 1
ATOM 1509 N N . ASN A 1 182 ? 6.233 19.292 8.256 1.00 76.75 182 ASN A N 1
ATOM 1510 C CA . ASN A 1 182 ? 7.291 19.475 7.272 1.00 76.75 182 ASN A CA 1
ATOM 1511 C C . ASN A 1 182 ? 7.263 20.911 6.715 1.00 76.75 182 ASN A C 1
ATOM 1513 O O . ASN A 1 182 ? 6.192 21.480 6.506 1.00 76.75 182 ASN A O 1
ATOM 1517 N N . ILE A 1 183 ? 8.440 21.484 6.449 1.00 76.44 183 ILE A N 1
ATOM 1518 C CA . ILE A 1 183 ? 8.577 22.816 5.847 1.00 76.44 183 ILE A CA 1
ATOM 1519 C C . ILE A 1 183 ? 7.965 22.880 4.436 1.00 76.44 183 ILE A C 1
ATOM 1521 O O . ILE A 1 183 ? 7.408 23.906 4.065 1.00 76.44 183 ILE A O 1
ATOM 1525 N N . LEU A 1 184 ? 7.968 21.761 3.700 1.00 79.25 184 LEU A N 1
ATOM 1526 C CA . LEU A 1 184 ? 7.439 21.642 2.332 1.00 79.25 184 LEU A CA 1
ATOM 1527 C C . LEU A 1 184 ? 5.954 21.232 2.274 1.00 79.25 184 LEU A C 1
ATOM 1529 O O . LEU A 1 184 ? 5.464 20.786 1.239 1.00 79.25 184 LEU A O 1
ATOM 1533 N N . LYS A 1 185 ? 5.211 21.345 3.383 1.00 82.12 185 LYS A N 1
ATOM 1534 C CA . LYS A 1 185 ? 3.817 20.868 3.474 1.00 82.12 185 LYS A CA 1
ATOM 1535 C C . LYS A 1 185 ? 2.892 21.432 2.384 1.00 82.12 185 LYS A C 1
ATOM 1537 O O . LYS A 1 185 ? 2.015 20.713 1.911 1.00 82.12 185 LYS A O 1
ATOM 1542 N N . GLU A 1 186 ? 3.086 22.691 1.990 1.00 85.38 186 GLU A N 1
ATOM 1543 C CA . GLU A 1 186 ? 2.251 23.341 0.973 1.00 85.38 186 GLU A CA 1
ATOM 1544 C C . GLU A 1 186 ? 2.555 22.786 -0.418 1.00 85.38 186 GLU A C 1
ATOM 1546 O O . GLU A 1 186 ? 1.638 22.464 -1.171 1.00 85.38 186 GLU A O 1
ATOM 1551 N N . GLU A 1 187 ? 3.833 22.565 -0.730 1.00 84.00 187 GLU A N 1
ATOM 1552 C CA . GLU A 1 187 ? 4.250 21.941 -1.987 1.00 84.00 187 GLU A CA 1
ATOM 1553 C C . GLU A 1 187 ? 3.694 20.518 -2.112 1.00 84.00 187 GLU A C 1
ATOM 1555 O O . GLU A 1 187 ? 3.199 20.136 -3.173 1.00 84.00 187 GLU A O 1
ATOM 1560 N N . TYR A 1 188 ? 3.684 19.748 -1.017 1.00 84.62 188 TYR A N 1
ATOM 1561 C CA . TYR A 1 188 ? 3.082 18.413 -0.993 1.00 84.62 188 TYR A CA 1
ATOM 1562 C C . TYR A 1 188 ? 1.578 18.441 -1.267 1.00 84.62 188 TYR A C 1
ATOM 1564 O O . TYR A 1 188 ? 1.095 17.622 -2.051 1.00 84.62 188 TYR A O 1
ATOM 1572 N N . ARG A 1 189 ? 0.839 19.385 -0.665 1.00 88.19 189 ARG A N 1
ATOM 1573 C CA . ARG A 1 189 ? -0.599 19.555 -0.925 1.00 88.19 189 ARG A CA 1
ATOM 1574 C C . ARG A 1 189 ? -0.860 19.906 -2.387 1.00 88.19 189 ARG A C 1
ATOM 1576 O O . ARG A 1 189 ? -1.686 19.264 -3.030 1.00 88.19 189 ARG A O 1
ATOM 1583 N N . VAL A 1 190 ? -0.136 20.887 -2.929 1.00 88.81 190 VAL A N 1
ATOM 1584 C CA . VAL A 1 190 ? -0.295 21.323 -4.326 1.00 88.81 190 VAL A CA 1
ATOM 1585 C C . VAL A 1 190 ? 0.020 20.180 -5.290 1.00 88.81 190 VAL A C 1
ATOM 1587 O O . VAL A 1 190 ? -0.792 19.876 -6.164 1.00 88.81 190 VAL A O 1
ATOM 1590 N N . LYS A 1 191 ? 1.150 19.488 -5.097 1.00 88.00 191 LYS A N 1
ATOM 1591 C CA . LYS A 1 191 ? 1.537 18.339 -5.927 1.00 88.00 191 LYS A CA 1
ATOM 1592 C C . LYS A 1 191 ? 0.489 17.230 -5.864 1.00 88.00 191 LYS A C 1
ATOM 1594 O O . LYS A 1 191 ? 0.088 16.711 -6.904 1.00 88.00 191 LYS A O 1
ATOM 1599 N N . LEU A 1 192 ? 0.021 16.880 -4.664 1.00 89.88 192 LEU A N 1
ATOM 1600 C CA . LEU A 1 192 ? -0.999 15.850 -4.499 1.00 89.88 192 LEU A CA 1
ATOM 1601 C C . LEU A 1 192 ? -2.300 16.228 -5.212 1.00 89.88 192 LEU A C 1
ATOM 1603 O O . LEU A 1 192 ? -2.847 15.396 -5.929 1.00 89.88 192 LEU A O 1
ATOM 1607 N N . ARG A 1 193 ? -2.782 17.464 -5.052 1.00 92.44 193 ARG A N 1
ATOM 1608 C CA . ARG A 1 193 ? -4.016 17.922 -5.705 1.00 92.44 193 ARG A CA 1
ATOM 1609 C C . ARG A 1 193 ? -3.944 17.789 -7.216 1.00 92.44 193 ARG A C 1
ATOM 1611 O O . ARG A 1 193 ? -4.831 17.173 -7.791 1.00 92.44 193 ARG A O 1
ATOM 1618 N N . LEU A 1 194 ? -2.855 18.245 -7.835 1.00 91.75 194 LEU A N 1
ATOM 1619 C CA . LEU A 1 194 ? -2.659 18.112 -9.282 1.00 91.75 194 LEU A CA 1
ATOM 1620 C C . LEU A 1 194 ? -2.688 16.644 -9.735 1.00 91.75 194 LEU A C 1
ATOM 1622 O O . LEU A 1 194 ? -3.290 16.307 -10.757 1.00 91.75 194 LEU A O 1
ATOM 1626 N N . LEU A 1 195 ? -2.074 15.743 -8.963 1.00 92.12 195 LEU A N 1
ATOM 1627 C CA . LEU A 1 195 ? -2.094 14.312 -9.266 1.00 92.12 195 LEU A CA 1
ATOM 1628 C C . LEU A 1 195 ? -3.501 13.716 -9.111 1.00 92.12 195 LEU A C 1
ATOM 1630 O O . LEU A 1 195 ? -3.933 12.954 -9.977 1.00 92.12 195 LEU A O 1
ATOM 1634 N N . LEU A 1 196 ? -4.240 14.078 -8.062 1.00 93.88 196 LEU A N 1
ATOM 1635 C CA . LEU A 1 196 ? -5.611 13.607 -7.844 1.00 93.88 196 LEU A CA 1
ATOM 1636 C C . LEU A 1 196 ? -6.577 14.143 -8.904 1.00 93.88 196 LEU A C 1
ATOM 1638 O O . LEU A 1 196 ? -7.366 13.371 -9.445 1.00 93.88 196 LEU A O 1
ATOM 1642 N N . GLU A 1 197 ? -6.473 15.420 -9.264 1.00 94.38 197 GLU A N 1
ATOM 1643 C CA . GLU A 1 197 ? -7.228 16.027 -10.364 1.00 94.38 197 GLU A CA 1
ATOM 1644 C C . GLU A 1 197 ? -6.952 15.304 -11.682 1.00 94.38 197 GLU A C 1
ATOM 1646 O O . GLU A 1 197 ? -7.885 14.935 -12.395 1.00 94.38 197 GLU A O 1
ATOM 1651 N N . SER A 1 198 ? -5.685 14.996 -11.976 1.00 93.94 198 SER A N 1
ATOM 1652 C CA . SER A 1 198 ? -5.331 14.244 -13.183 1.00 93.94 198 SER A CA 1
ATOM 1653 C C . SER A 1 198 ? -5.959 12.844 -13.225 1.00 93.94 198 SER A C 1
ATOM 1655 O O . SER A 1 198 ? -6.353 12.380 -14.294 1.00 93.94 198 SER A O 1
ATOM 1657 N N . LEU A 1 199 ? -6.097 12.183 -12.070 1.00 94.88 199 LEU A N 1
ATOM 1658 C CA . LEU A 1 199 ? -6.745 10.875 -11.941 1.00 94.88 199 LEU A CA 1
ATOM 1659 C C . LEU A 1 199 ? -8.271 10.963 -12.043 1.00 94.88 199 LEU A C 1
ATOM 1661 O O . LEU A 1 199 ? -8.910 10.025 -12.520 1.00 94.88 199 LEU A O 1
ATOM 1665 N N . ILE A 1 200 ? -8.862 12.081 -11.620 1.00 95.44 200 ILE A N 1
ATOM 1666 C CA . ILE A 1 200 ? -10.287 12.356 -11.826 1.00 95.44 200 ILE A CA 1
ATOM 1667 C C . ILE A 1 200 ? -10.568 12.555 -13.313 1.00 95.44 200 ILE A C 1
ATOM 1669 O O . ILE A 1 200 ? -11.483 11.935 -13.844 1.00 95.44 200 ILE A O 1
ATOM 1673 N N . ILE A 1 201 ? -9.746 13.348 -14.007 1.00 94.31 201 ILE A N 1
ATOM 1674 C CA . ILE A 1 201 ? -9.887 13.603 -15.450 1.00 94.31 201 ILE A CA 1
ATOM 1675 C C . ILE A 1 201 ? -9.861 12.295 -16.247 1.00 94.31 201 ILE A C 1
ATOM 1677 O O . ILE A 1 201 ? -10.613 12.122 -17.206 1.00 94.31 201 ILE A O 1
ATOM 1681 N N . THR A 1 202 ? -9.019 11.341 -15.854 1.00 93.06 202 THR A N 1
ATOM 1682 C CA . THR A 1 202 ? -8.957 10.038 -16.520 1.00 93.06 202 THR A CA 1
ATOM 1683 C C . THR A 1 202 ? -10.006 9.042 -16.042 1.00 93.06 202 THR A C 1
ATOM 1685 O O . THR A 1 202 ? -9.998 7.910 -16.527 1.00 93.06 202 THR A O 1
ATOM 1688 N N . ASN A 1 203 ? -10.942 9.435 -15.173 1.00 93.94 203 ASN A N 1
ATOM 1689 C CA . ASN A 1 203 ? -11.948 8.574 -14.544 1.00 93.94 203 ASN A CA 1
ATOM 1690 C C . ASN A 1 203 ? -11.344 7.400 -13.754 1.00 93.94 203 ASN A C 1
ATOM 1692 O O . ASN A 1 203 ? -11.992 6.368 -13.576 1.00 93.94 203 ASN A O 1
ATOM 1696 N N . ASP A 1 204 ? -10.098 7.537 -13.297 1.00 94.31 204 ASP A N 1
ATOM 1697 C CA . ASP A 1 204 ? -9.487 6.600 -12.355 1.00 94.31 204 ASP A CA 1
ATOM 1698 C C . ASP A 1 204 ? -9.961 6.887 -10.925 1.00 94.31 204 ASP A C 1
ATOM 1700 O O . ASP A 1 204 ? -9.987 5.988 -10.092 1.00 94.31 204 ASP A O 1
ATOM 1704 N N . LEU A 1 205 ? -10.362 8.122 -10.626 1.00 95.44 205 LEU A N 1
ATOM 1705 C CA . LEU A 1 205 ? -10.965 8.516 -9.355 1.00 95.44 205 LEU A CA 1
ATOM 1706 C C . LEU A 1 205 ? -12.256 9.308 -9.593 1.00 95.44 205 LEU A C 1
ATOM 1708 O O . LEU A 1 205 ? -12.462 9.885 -10.656 1.00 95.44 205 LEU A O 1
ATOM 1712 N N . CYS A 1 206 ? -13.116 9.366 -8.581 1.00 94.88 206 CYS A N 1
ATOM 1713 C CA . CYS A 1 206 ? -14.270 10.261 -8.533 1.00 94.88 206 CYS A CA 1
ATOM 1714 C C . CYS A 1 206 ? -14.257 11.034 -7.215 1.00 94.88 206 CYS A C 1
ATOM 1716 O O . CYS A 1 206 ? -14.059 10.433 -6.161 1.00 94.88 206 CYS A O 1
ATOM 1718 N N . LEU A 1 207 ? -14.466 12.348 -7.270 1.00 94.12 207 LEU A N 1
ATOM 1719 C CA . LEU A 1 207 ? -14.587 13.192 -6.085 1.00 94.12 207 LEU A CA 1
ATOM 1720 C C . LEU A 1 207 ? -16.067 13.391 -5.749 1.00 94.12 207 LEU A C 1
ATOM 1722 O O . LEU A 1 207 ? -16.829 13.887 -6.574 1.00 94.12 207 LEU A O 1
ATOM 1726 N N . SER A 1 208 ? -16.466 13.025 -4.534 1.00 92.81 208 SER A N 1
ATOM 1727 C CA . SER A 1 208 ? -17.814 13.263 -4.015 1.00 92.81 208 SER A CA 1
ATOM 1728 C C . SER A 1 208 ? -17.729 13.604 -2.530 1.00 92.81 208 SER A C 1
ATOM 1730 O O . SER A 1 208 ? -17.012 12.940 -1.787 1.00 92.81 208 SER A O 1
ATOM 1732 N N . GLU A 1 209 ? -18.393 14.685 -2.111 1.00 88.56 209 GLU A N 1
ATOM 1733 C CA . GLU A 1 209 ? -18.452 15.126 -0.704 1.00 88.56 209 GLU A CA 1
ATOM 1734 C C . GLU A 1 209 ? -17.071 15.292 -0.027 1.00 88.56 209 GLU A C 1
ATOM 1736 O O . GLU A 1 209 ? -16.907 15.050 1.165 1.00 88.56 209 GLU A O 1
ATOM 1741 N N . GLY A 1 210 ? -16.045 15.690 -0.790 1.00 87.00 210 GLY A N 1
ATOM 1742 C CA . GLY A 1 210 ? -14.674 15.837 -0.277 1.00 87.00 210 GLY A CA 1
ATOM 1743 C C . GLY A 1 210 ? -13.885 14.526 -0.149 1.00 87.00 210 GLY A C 1
ATOM 1744 O O . GLY A 1 210 ? -12.755 14.541 0.338 1.00 87.00 210 GLY A O 1
ATOM 1745 N N . PHE A 1 211 ? -14.440 13.405 -0.617 1.00 91.00 211 PHE A N 1
ATOM 1746 C CA . PHE A 1 211 ? -13.781 12.103 -0.655 1.00 91.00 211 PHE A CA 1
ATOM 1747 C C . PHE A 1 211 ? -13.465 11.665 -2.087 1.00 91.00 211 PHE A C 1
ATOM 1749 O O . PHE A 1 211 ? -14.301 11.732 -2.988 1.00 91.00 211 PHE A O 1
ATOM 1756 N N . TYR A 1 212 ? -12.257 11.144 -2.278 1.00 93.00 212 TYR A N 1
ATOM 1757 C CA . TYR A 1 212 ? -11.801 10.503 -3.504 1.00 93.00 212 TYR A CA 1
ATOM 1758 C C . TYR A 1 212 ? -12.159 9.014 -3.475 1.00 93.00 212 TYR A C 1
ATOM 1760 O O . TYR A 1 212 ? -11.684 8.263 -2.619 1.00 93.00 212 TYR A O 1
ATOM 1768 N N . TYR A 1 213 ? -12.986 8.571 -4.415 1.00 92.06 213 TYR A N 1
ATOM 1769 C CA . TYR A 1 213 ? -13.420 7.186 -4.574 1.00 92.06 213 TYR A CA 1
ATOM 1770 C C . TYR A 1 213 ? -12.736 6.536 -5.768 1.00 92.06 213 TYR A C 1
ATOM 1772 O O . TYR A 1 213 ? -12.667 7.110 -6.855 1.00 92.06 213 TYR A O 1
ATOM 1780 N N . ILE A 1 214 ? -12.270 5.309 -5.563 1.00 92.31 214 ILE A N 1
ATOM 1781 C CA . ILE A 1 214 ? -11.647 4.496 -6.606 1.00 92.31 214 ILE A CA 1
ATOM 1782 C C . ILE A 1 214 ? -12.716 3.957 -7.544 1.00 92.31 214 ILE A C 1
ATOM 1784 O O . ILE A 1 214 ? -13.747 3.455 -7.096 1.00 92.31 214 ILE A O 1
ATOM 1788 N N . GLN A 1 215 ? -12.446 4.050 -8.842 1.00 92.50 215 GLN A N 1
ATOM 1789 C CA . GLN A 1 215 ? -13.320 3.552 -9.896 1.00 92.50 215 GLN A CA 1
ATOM 1790 C C . GLN A 1 215 ? -12.820 2.206 -10.431 1.00 92.50 215 GLN A C 1
ATOM 1792 O O . GLN A 1 215 ? -11.650 1.856 -10.316 1.00 92.50 215 GLN A O 1
ATOM 1797 N N . SER A 1 216 ? -13.684 1.427 -11.082 1.00 86.38 216 SER A N 1
ATOM 1798 C CA . SER A 1 216 ? -13.259 0.147 -11.678 1.00 86.38 216 SER A CA 1
ATOM 1799 C C . SER A 1 216 ? -12.176 0.326 -12.751 1.00 86.38 216 SER A C 1
ATOM 1801 O O . SER A 1 216 ? -11.336 -0.554 -12.937 1.00 86.38 216 SER A O 1
ATOM 1803 N N . LYS A 1 217 ? -12.147 1.488 -13.419 1.00 90.81 217 LYS A N 1
ATOM 1804 C CA . LYS A 1 217 ? -11.137 1.833 -14.428 1.00 90.81 217 LYS A CA 1
ATOM 1805 C C . LYS A 1 217 ? -9.713 1.864 -13.862 1.00 90.81 217 LYS A C 1
ATOM 1807 O O . LYS A 1 217 ? -8.784 1.503 -14.582 1.00 90.81 217 LYS A O 1
ATOM 1812 N N . SER A 1 218 ? -9.544 2.189 -12.577 1.00 91.56 218 SER A N 1
ATOM 1813 C CA . SER A 1 218 ? -8.232 2.268 -11.925 1.00 91.56 218 SER A CA 1
ATOM 1814 C C . SER A 1 218 ? -7.443 0.967 -12.044 1.00 91.56 218 SER A C 1
ATOM 1816 O O . SER A 1 218 ? -6.228 0.999 -12.216 1.00 91.56 218 SER A O 1
ATOM 1818 N N . VAL A 1 219 ? -8.130 -0.180 -11.983 1.00 89.75 219 VAL A N 1
ATOM 1819 C CA . VAL A 1 219 ? -7.504 -1.504 -12.109 1.00 89.75 219 VAL A CA 1
ATOM 1820 C C . VAL A 1 219 ? -6.850 -1.653 -13.482 1.00 89.75 219 VAL A C 1
ATOM 1822 O O . VAL A 1 219 ? -5.687 -2.040 -13.570 1.00 89.75 219 VAL A O 1
ATOM 1825 N N . ASN A 1 220 ? -7.559 -1.276 -14.549 1.00 90.94 220 ASN A N 1
ATOM 1826 C CA . ASN A 1 220 ? -7.036 -1.352 -15.912 1.00 90.94 220 ASN A CA 1
ATOM 1827 C C . ASN A 1 220 ? -5.852 -0.404 -16.113 1.00 90.94 220 ASN A C 1
ATOM 1829 O O . ASN A 1 220 ? -4.875 -0.778 -16.756 1.00 90.94 220 ASN A O 1
ATOM 1833 N N . THR A 1 221 ? -5.914 0.799 -15.543 1.00 91.88 221 THR A N 1
ATOM 1834 C CA . THR A 1 221 ? -4.821 1.776 -15.615 1.00 91.88 221 THR A CA 1
ATOM 1835 C C . THR A 1 221 ? -3.562 1.266 -14.910 1.00 91.88 221 THR A C 1
ATOM 1837 O O . THR A 1 221 ? -2.469 1.355 -15.470 1.00 91.88 221 THR A O 1
ATOM 1840 N N . VAL A 1 222 ? -3.702 0.668 -13.721 1.00 91.31 222 VAL A N 1
ATOM 1841 C CA . VAL A 1 222 ? -2.580 0.065 -12.980 1.00 91.31 222 VAL A CA 1
ATOM 1842 C C . VAL A 1 222 ? -1.972 -1.100 -13.766 1.00 91.31 222 VAL A C 1
ATOM 1844 O O . VAL A 1 222 ? -0.765 -1.109 -13.997 1.00 91.31 222 VAL A O 1
ATOM 1847 N N . VAL A 1 223 ? -2.794 -2.035 -14.252 1.00 90.62 223 VAL A N 1
ATOM 1848 C CA . VAL A 1 223 ? -2.322 -3.186 -15.045 1.00 90.62 223 VAL A CA 1
ATOM 1849 C C . VAL A 1 223 ? -1.667 -2.735 -16.356 1.00 90.62 223 VAL A C 1
ATOM 1851 O O . VAL A 1 223 ? -0.620 -3.253 -16.751 1.00 90.62 223 VAL A O 1
ATOM 1854 N N . GLY A 1 224 ? -2.242 -1.739 -17.030 1.00 91.00 224 GLY A N 1
ATOM 1855 C CA . GLY A 1 224 ? -1.684 -1.155 -18.249 1.00 91.00 224 GLY A CA 1
ATOM 1856 C C . GLY A 1 224 ? -0.302 -0.539 -18.021 1.00 91.00 224 GLY A C 1
ATOM 1857 O O . GLY A 1 224 ? 0.614 -0.755 -18.812 1.00 91.00 224 GLY A O 1
ATOM 1858 N N . TYR A 1 225 ? -0.113 0.167 -16.906 1.00 90.19 225 TYR A N 1
ATOM 1859 C CA . TYR A 1 225 ? 1.194 0.715 -16.550 1.00 90.19 225 TYR A CA 1
ATOM 1860 C C . TYR A 1 225 ? 2.212 -0.385 -16.209 1.00 90.19 225 TYR A C 1
ATOM 1862 O O . TYR A 1 225 ? 3.341 -0.345 -16.698 1.00 90.19 225 TYR A O 1
ATOM 1870 N N . GLU A 1 226 ? 1.834 -1.390 -15.411 1.00 88.56 226 GLU A N 1
ATOM 1871 C CA . GLU A 1 226 ? 2.729 -2.500 -15.039 1.00 88.56 226 GLU A CA 1
ATOM 1872 C C . GLU A 1 226 ? 3.192 -3.296 -16.263 1.00 88.56 226 GLU A C 1
ATOM 1874 O O . GLU A 1 226 ? 4.379 -3.603 -16.410 1.00 88.56 226 GLU A O 1
ATOM 1879 N N . THR A 1 227 ? 2.274 -3.580 -17.186 1.00 91.62 227 THR A N 1
ATOM 1880 C CA . THR A 1 227 ? 2.605 -4.260 -18.441 1.00 91.62 227 THR A CA 1
ATOM 1881 C C . THR A 1 227 ? 3.540 -3.413 -19.303 1.00 91.62 227 THR A C 1
ATOM 1883 O O . THR A 1 227 ? 4.586 -3.919 -19.714 1.00 91.62 227 THR A O 1
ATOM 1886 N N . ALA A 1 228 ? 3.252 -2.123 -19.504 1.00 88.62 228 ALA A N 1
ATOM 1887 C CA . ALA A 1 228 ? 4.117 -1.213 -20.256 1.00 88.62 228 ALA A CA 1
ATOM 1888 C C . ALA A 1 228 ? 5.522 -1.086 -19.640 1.00 88.62 228 ALA A C 1
ATOM 1890 O O . ALA A 1 228 ? 6.524 -1.196 -20.350 1.00 88.62 228 ALA A O 1
ATOM 1891 N N . SER A 1 229 ? 5.607 -0.938 -18.316 1.00 86.19 229 SER A N 1
ATOM 1892 C CA . SER A 1 229 ? 6.876 -0.873 -17.588 1.00 86.19 229 SER A CA 1
ATOM 1893 C C . SER A 1 229 ? 7.679 -2.168 -17.749 1.00 86.19 229 SER A C 1
ATOM 1895 O O . SER A 1 229 ? 8.865 -2.125 -18.081 1.00 86.19 229 SER A O 1
ATOM 1897 N N . SER A 1 230 ? 7.028 -3.331 -17.641 1.00 86.56 230 SER A N 1
ATOM 1898 C CA . SER A 1 230 ? 7.687 -4.626 -17.847 1.00 86.56 230 SER A CA 1
ATOM 1899 C C . SER A 1 230 ? 8.207 -4.812 -19.280 1.00 86.56 230 SER A C 1
ATOM 1901 O O . SER A 1 230 ? 9.279 -5.388 -19.489 1.00 86.56 230 SER A O 1
ATOM 1903 N N . LEU A 1 231 ? 7.481 -4.303 -20.282 1.00 91.19 231 LEU A N 1
ATOM 1904 C CA . LEU A 1 231 ? 7.905 -4.328 -21.681 1.00 91.19 231 LEU A CA 1
ATOM 1905 C C . LEU A 1 231 ? 9.115 -3.422 -21.901 1.00 91.19 231 LEU A C 1
ATOM 1907 O O . LEU A 1 231 ? 10.076 -3.848 -22.540 1.00 91.19 231 LEU A O 1
ATOM 1911 N N . GLN A 1 232 ? 9.107 -2.220 -21.326 1.00 88.50 232 GLN A N 1
ATOM 1912 C CA . GLN A 1 232 ? 10.234 -1.294 -21.394 1.00 88.50 232 GLN A CA 1
ATOM 1913 C C . GLN A 1 232 ? 11.494 -1.900 -20.760 1.00 88.50 232 GLN A C 1
ATOM 1915 O O . GLN A 1 232 ? 12.567 -1.862 -21.359 1.00 88.50 232 GLN A O 1
ATOM 1920 N N . GLU A 1 233 ? 11.379 -2.538 -19.593 1.00 88.75 233 GLU A N 1
ATOM 1921 C CA . GLU A 1 233 ? 12.509 -3.236 -18.969 1.00 88.75 233 GLU A CA 1
ATOM 1922 C C . GLU A 1 233 ? 13.060 -4.364 -19.849 1.00 88.75 233 GLU A C 1
ATOM 1924 O O . GLU A 1 233 ? 14.279 -4.531 -19.968 1.00 88.75 233 GLU A O 1
ATOM 1929 N N . ARG A 1 234 ? 12.178 -5.144 -20.486 1.00 89.94 234 ARG A N 1
ATOM 1930 C CA . ARG A 1 234 ? 12.581 -6.196 -21.431 1.00 89.94 234 ARG A CA 1
ATOM 1931 C C . ARG A 1 234 ? 13.293 -5.604 -22.643 1.00 89.94 234 ARG A C 1
ATOM 1933 O O . ARG A 1 234 ? 14.349 -6.110 -23.014 1.00 89.94 234 ARG A O 1
ATOM 1940 N N . GLN A 1 235 ? 12.773 -4.522 -23.217 1.00 90.81 235 GLN A N 1
ATOM 1941 C CA . GLN A 1 235 ? 13.403 -3.831 -24.342 1.00 90.81 235 GLN A CA 1
ATOM 1942 C C . GLN A 1 235 ? 14.785 -3.294 -23.970 1.00 90.81 235 GLN A C 1
ATOM 1944 O O . GLN A 1 235 ? 15.729 -3.504 -24.724 1.00 90.81 235 GLN A O 1
ATOM 1949 N N . LEU A 1 236 ? 14.949 -2.695 -22.789 1.00 91.44 236 LEU A N 1
ATOM 1950 C CA . LEU A 1 236 ? 16.253 -2.225 -22.314 1.00 91.44 236 LEU A CA 1
ATOM 1951 C C . LEU A 1 236 ? 17.250 -3.377 -22.127 1.00 91.44 236 LEU A C 1
ATOM 1953 O O . LEU A 1 236 ? 18.422 -3.241 -22.480 1.00 91.44 236 LEU A O 1
ATOM 1957 N N . LYS A 1 237 ? 16.805 -4.529 -21.607 1.00 91.00 237 LYS A N 1
ATOM 1958 C CA . LYS A 1 237 ? 17.645 -5.737 -21.503 1.00 91.00 237 LYS A CA 1
ATOM 1959 C C . LYS A 1 237 ? 18.071 -6.241 -22.885 1.00 91.00 237 LYS A C 1
ATOM 1961 O O . LYS A 1 237 ? 19.249 -6.530 -23.087 1.00 91.00 237 LYS A O 1
ATOM 1966 N N . ILE A 1 238 ? 17.141 -6.296 -23.839 1.00 91.75 238 ILE A N 1
ATOM 1967 C CA . ILE A 1 238 ? 17.423 -6.699 -25.224 1.00 91.75 238 ILE A CA 1
ATOM 1968 C C . ILE A 1 238 ? 18.393 -5.716 -25.882 1.00 91.75 238 ILE A C 1
ATOM 1970 O O . ILE A 1 238 ? 19.391 -6.149 -26.444 1.00 91.75 238 ILE A O 1
ATOM 1974 N N . GLN A 1 239 ? 18.163 -4.407 -25.757 1.00 89.62 239 GLN A N 1
ATOM 1975 C CA . GLN A 1 239 ? 19.052 -3.380 -26.298 1.00 89.62 239 GLN A CA 1
ATOM 1976 C C . GLN A 1 239 ? 20.466 -3.516 -25.736 1.00 89.62 239 GLN A C 1
ATOM 1978 O O . GLN A 1 239 ? 21.418 -3.551 -26.506 1.00 89.62 239 GLN A O 1
ATOM 1983 N N . LYS A 1 240 ? 20.626 -3.675 -24.416 1.00 90.44 240 LYS A N 1
ATOM 1984 C CA . LYS A 1 240 ? 21.946 -3.903 -23.802 1.00 90.44 240 LYS A CA 1
ATOM 1985 C C . LYS A 1 240 ? 22.642 -5.140 -24.373 1.00 90.44 240 LYS A C 1
ATOM 1987 O O . LYS A 1 240 ? 23.841 -5.095 -24.641 1.00 90.44 240 LYS A O 1
ATOM 1992 N N . ASN A 1 241 ? 21.902 -6.224 -24.595 1.00 90.31 241 ASN A N 1
ATOM 1993 C CA . ASN A 1 241 ? 22.450 -7.433 -25.207 1.00 90.31 241 ASN A CA 1
ATOM 1994 C C . ASN A 1 241 ? 22.829 -7.217 -26.680 1.00 90.31 241 ASN A C 1
ATOM 1996 O O . ASN A 1 241 ? 23.895 -7.665 -27.097 1.00 90.31 241 ASN A O 1
ATOM 2000 N N . LEU A 1 242 ? 22.016 -6.484 -27.445 1.00 91.19 242 LEU A N 1
ATOM 2001 C CA . LEU A 1 242 ? 22.329 -6.109 -28.825 1.00 91.19 242 LEU A CA 1
ATOM 2002 C C . LEU A 1 242 ? 23.578 -5.226 -28.901 1.00 91.19 242 LEU A C 1
ATOM 2004 O O . LEU A 1 242 ? 24.446 -5.493 -29.722 1.00 91.19 242 LEU A O 1
ATOM 2008 N N . TYR A 1 243 ? 23.729 -4.238 -28.014 1.00 90.88 243 TYR A N 1
ATOM 2009 C CA . TYR A 1 243 ? 24.940 -3.413 -27.943 1.00 90.88 243 TYR A CA 1
ATOM 2010 C C . TYR A 1 243 ? 26.189 -4.258 -27.677 1.00 90.88 243 TYR A C 1
ATOM 2012 O O . TYR A 1 243 ? 27.198 -4.088 -28.359 1.00 90.88 243 TYR A O 1
ATOM 2020 N N . ARG A 1 244 ? 26.117 -5.217 -26.743 1.00 86.00 244 ARG A N 1
ATOM 2021 C CA . ARG A 1 244 ? 27.217 -6.164 -26.487 1.00 86.00 244 ARG A CA 1
ATOM 2022 C C . ARG A 1 244 ? 27.554 -6.989 -27.729 1.00 86.00 244 ARG A C 1
ATOM 2024 O O . ARG A 1 244 ? 28.725 -7.134 -28.060 1.00 86.00 244 ARG A O 1
ATOM 2031 N N . PHE A 1 245 ? 26.542 -7.486 -28.438 1.00 90.75 245 PHE A N 1
ATOM 2032 C CA . PHE A 1 245 ? 26.737 -8.246 -29.671 1.00 90.75 245 PHE A CA 1
ATOM 2033 C C . PHE A 1 245 ? 27.367 -7.400 -30.786 1.00 90.75 245 PHE A C 1
ATOM 2035 O O . PHE A 1 245 ? 28.308 -7.851 -31.434 1.00 90.75 245 PHE A O 1
ATOM 2042 N N . ILE A 1 246 ? 26.909 -6.158 -30.969 1.00 93.00 246 ILE A N 1
ATOM 2043 C CA . ILE A 1 246 ? 27.463 -5.219 -31.954 1.00 93.00 246 ILE A CA 1
ATOM 2044 C C . ILE A 1 246 ? 28.943 -4.956 -31.676 1.00 93.00 246 ILE A C 1
ATOM 2046 O O . ILE A 1 246 ? 29.732 -4.973 -32.612 1.00 93.00 246 ILE A O 1
ATOM 2050 N N . ILE A 1 247 ? 29.339 -4.764 -30.413 1.00 89.12 247 ILE A N 1
ATOM 2051 C CA . ILE A 1 247 ? 30.749 -4.564 -30.038 1.00 89.12 247 ILE A CA 1
ATOM 2052 C C . ILE A 1 247 ? 31.608 -5.777 -30.427 1.00 89.12 247 ILE A C 1
ATOM 2054 O O . ILE A 1 247 ? 32.706 -5.617 -30.956 1.00 89.12 247 ILE A O 1
ATOM 2058 N N . VAL A 1 248 ? 31.116 -6.996 -30.195 1.00 91.56 248 VAL A N 1
ATOM 2059 C CA . VAL A 1 248 ? 31.837 -8.221 -30.579 1.00 91.56 248 VAL A CA 1
ATOM 2060 C C . VAL A 1 248 ? 31.930 -8.347 -32.101 1.00 91.56 248 VAL A C 1
ATOM 2062 O O . VAL A 1 248 ? 32.997 -8.654 -32.632 1.00 91.56 248 VAL A O 1
ATOM 2065 N N . LEU A 1 249 ? 30.836 -8.072 -32.813 1.00 91.50 249 LEU A N 1
ATOM 2066 C CA . LEU A 1 249 ? 30.785 -8.152 -34.270 1.00 91.50 249 LEU A CA 1
ATOM 2067 C C . LEU A 1 249 ? 31.711 -7.124 -34.933 1.00 91.50 249 LEU A C 1
ATOM 2069 O O . LEU A 1 249 ? 32.430 -7.468 -35.868 1.00 91.50 249 LEU A O 1
ATOM 2073 N N . THR A 1 250 ? 31.730 -5.879 -34.449 1.00 92.31 250 THR A N 1
ATOM 2074 C CA . THR A 1 250 ? 32.620 -4.837 -34.981 1.00 92.31 250 THR A CA 1
ATOM 2075 C C . THR A 1 250 ? 34.082 -5.167 -34.717 1.00 92.31 250 THR A C 1
ATOM 2077 O O . THR A 1 250 ? 34.897 -5.015 -35.624 1.00 92.31 250 THR A O 1
ATOM 2080 N N . ALA A 1 251 ? 34.422 -5.695 -33.536 1.00 88.31 251 ALA A N 1
ATOM 2081 C CA . ALA A 1 251 ? 35.774 -6.173 -33.252 1.00 88.31 251 ALA A CA 1
ATOM 2082 C C . ALA A 1 251 ? 36.199 -7.291 -34.221 1.00 88.31 251 ALA A C 1
ATOM 2084 O O . ALA A 1 251 ? 37.305 -7.255 -34.759 1.00 88.31 251 ALA A O 1
ATOM 2085 N N . LEU A 1 252 ? 35.310 -8.249 -34.497 1.00 92.12 252 LEU A N 1
ATOM 2086 C CA . LEU A 1 252 ? 35.576 -9.337 -35.438 1.00 92.12 252 LEU A CA 1
ATOM 2087 C C . LEU A 1 252 ? 35.751 -8.823 -36.874 1.00 92.12 252 LEU A C 1
ATOM 2089 O O . LEU A 1 252 ? 36.672 -9.246 -37.568 1.00 92.12 252 LEU A O 1
ATOM 2093 N N . LEU A 1 253 ? 34.928 -7.864 -37.303 1.00 94.00 253 LEU A N 1
ATOM 2094 C CA . LEU A 1 253 ? 35.035 -7.243 -38.625 1.00 94.00 253 LEU A CA 1
ATOM 2095 C C . LEU A 1 253 ? 36.363 -6.489 -38.781 1.00 94.00 253 LEU A C 1
ATOM 2097 O O . LEU A 1 253 ? 37.031 -6.640 -39.801 1.00 94.00 253 LEU A O 1
ATOM 2101 N N . VAL A 1 254 ? 36.795 -5.751 -37.753 1.00 90.19 254 VAL A N 1
ATOM 2102 C CA . VAL A 1 254 ? 38.112 -5.094 -37.736 1.00 90.19 254 VAL A CA 1
ATOM 2103 C C . VAL A 1 254 ? 39.238 -6.119 -37.891 1.00 90.19 254 VAL A C 1
ATOM 2105 O O . VAL A 1 254 ? 40.147 -5.894 -38.688 1.00 90.19 254 VAL A O 1
ATOM 2108 N N . ILE A 1 255 ? 39.168 -7.263 -37.200 1.00 87.94 255 ILE A N 1
ATOM 2109 C CA . ILE A 1 255 ? 40.157 -8.344 -37.347 1.00 87.94 255 ILE A CA 1
ATOM 2110 C C . ILE A 1 255 ? 40.181 -8.870 -38.788 1.00 87.94 255 ILE A C 1
ATOM 2112 O O . ILE A 1 255 ? 41.255 -8.985 -39.372 1.00 87.94 255 ILE A O 1
ATOM 2116 N N . VAL A 1 256 ? 39.017 -9.144 -39.386 1.00 90.50 256 VAL A N 1
ATOM 2117 C CA . VAL A 1 256 ? 38.926 -9.636 -40.772 1.00 90.50 256 VAL A CA 1
ATOM 2118 C C . VAL A 1 256 ? 39.521 -8.628 -41.758 1.00 90.50 256 VAL A C 1
ATOM 2120 O O . VAL A 1 256 ? 40.324 -9.007 -42.609 1.00 90.50 256 VAL A O 1
ATOM 2123 N N . VAL A 1 257 ? 39.192 -7.341 -41.622 1.00 90.62 257 VAL A N 1
ATOM 2124 C CA . VAL A 1 257 ? 39.745 -6.276 -42.474 1.00 90.62 257 VAL A CA 1
ATOM 2125 C C . VAL A 1 257 ? 41.264 -6.174 -42.320 1.00 90.62 257 VAL A C 1
ATOM 2127 O O . VAL A 1 257 ? 41.967 -6.064 -43.321 1.00 90.62 257 VAL A O 1
ATOM 2130 N N . LEU A 1 258 ? 41.793 -6.266 -41.095 1.00 83.81 258 LEU A N 1
ATOM 2131 C CA . LEU A 1 258 ? 43.240 -6.259 -40.852 1.00 83.81 258 LEU A CA 1
ATOM 2132 C C . LEU A 1 258 ? 43.946 -7.448 -41.515 1.00 83.81 258 LEU A C 1
ATOM 2134 O O . LEU A 1 258 ? 45.010 -7.267 -42.106 1.00 83.81 258 LEU A O 1
ATOM 2138 N N . VAL A 1 259 ? 43.352 -8.643 -41.460 1.00 85.81 259 VAL A N 1
ATOM 2139 C CA . VAL A 1 259 ? 43.889 -9.836 -42.134 1.00 85.81 259 VAL A CA 1
ATOM 2140 C C . VAL A 1 259 ? 43.896 -9.647 -43.650 1.00 85.81 259 VAL A C 1
ATOM 2142 O O . VAL A 1 259 ? 44.913 -9.914 -44.287 1.00 85.81 259 VAL A O 1
ATOM 2145 N N . LEU A 1 260 ? 42.807 -9.135 -44.232 1.00 87.19 260 LEU A N 1
ATOM 2146 C CA . LEU A 1 260 ? 42.731 -8.861 -45.672 1.00 87.19 260 LEU A CA 1
ATOM 2147 C C . LEU A 1 260 ? 43.774 -7.826 -46.120 1.00 87.19 260 LEU A C 1
ATOM 2149 O O . LEU A 1 260 ? 44.441 -8.027 -47.133 1.00 87.19 260 LEU A O 1
ATOM 2153 N N . LEU A 1 261 ? 43.967 -6.750 -45.352 1.00 85.25 261 LEU A N 1
ATOM 2154 C CA . LEU A 1 261 ? 44.981 -5.728 -45.639 1.00 85.25 261 LEU A CA 1
ATOM 2155 C C . LEU A 1 261 ? 46.415 -6.265 -45.538 1.00 85.25 261 LEU A C 1
ATOM 2157 O O . LEU A 1 261 ? 47.291 -5.831 -46.288 1.00 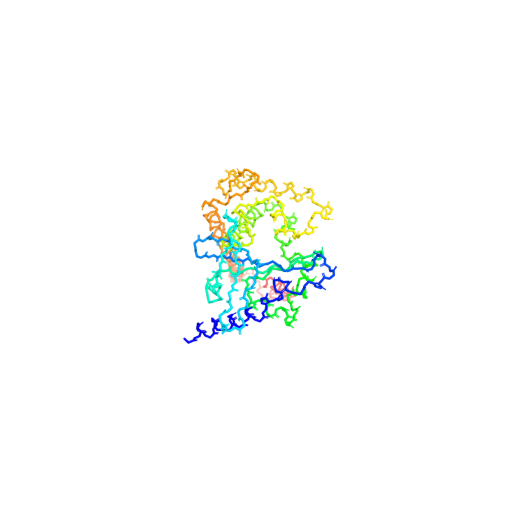85.25 261 LEU A O 1
ATOM 2161 N N . ALA A 1 262 ? 46.663 -7.208 -44.631 1.00 81.44 262 ALA A N 1
ATOM 2162 C CA . ALA A 1 262 ? 47.959 -7.861 -44.513 1.00 81.44 262 ALA A CA 1
ATOM 2163 C C . ALA A 1 262 ? 48.222 -8.855 -45.647 1.00 81.44 262 ALA A C 1
ATOM 2165 O O . ALA A 1 262 ? 49.323 -8.869 -46.192 1.00 81.44 262 ALA A O 1
ATOM 2166 N N . LEU A 1 263 ? 47.209 -9.629 -46.056 1.00 81.25 263 LEU A N 1
ATOM 2167 C CA . LEU A 1 263 ? 47.289 -10.499 -47.236 1.00 81.25 263 LEU A CA 1
ATOM 2168 C C . LEU A 1 263 ? 47.552 -9.699 -48.518 1.00 81.25 263 LEU A C 1
ATOM 2170 O O . LEU A 1 263 ? 48.302 -10.150 -49.376 1.00 81.25 263 LEU A O 1
ATOM 2174 N N . ALA A 1 264 ? 46.992 -8.491 -48.626 1.00 86.94 264 ALA A N 1
ATOM 2175 C CA . ALA A 1 264 ? 47.265 -7.562 -49.722 1.00 86.94 264 ALA A CA 1
ATOM 2176 C C . ALA A 1 264 ? 48.668 -6.916 -49.662 1.00 86.94 264 ALA A C 1
ATOM 2178 O O . ALA A 1 264 ? 49.020 -6.141 -50.548 1.00 86.94 264 ALA A O 1
ATOM 2179 N N . GLY A 1 265 ? 49.464 -7.189 -48.620 1.00 80.88 265 GLY A N 1
ATOM 2180 C CA . GLY A 1 265 ? 50.811 -6.638 -48.442 1.00 80.88 265 GLY A CA 1
ATOM 2181 C C . GLY A 1 265 ? 50.854 -5.164 -48.022 1.00 80.88 265 GLY A C 1
ATOM 2182 O O . GLY A 1 265 ? 51.933 -4.583 -47.951 1.00 80.88 265 GLY A O 1
ATOM 2183 N N . ILE A 1 266 ? 49.704 -4.552 -47.722 1.00 79.75 266 ILE A N 1
ATOM 2184 C CA . ILE A 1 266 ? 49.597 -3.133 -47.346 1.00 79.75 266 ILE A CA 1
ATOM 2185 C C . ILE A 1 266 ? 50.019 -2.924 -45.885 1.00 79.75 266 ILE A C 1
ATOM 2187 O O . ILE A 1 266 ? 50.550 -1.874 -45.525 1.00 79.75 266 ILE A O 1
ATOM 2191 N N . VAL A 1 267 ? 49.785 -3.921 -45.025 1.00 77.00 267 VAL A N 1
ATOM 2192 C CA . VAL A 1 267 ? 49.974 -3.811 -43.574 1.00 77.00 267 VAL A CA 1
ATOM 2193 C C . VAL A 1 267 ? 50.880 -4.920 -43.039 1.00 77.00 267 VAL A C 1
ATOM 2195 O O . VAL A 1 267 ? 50.620 -6.101 -43.250 1.00 77.00 267 VAL A O 1
ATOM 2198 N N . ASN A 1 268 ? 51.908 -4.553 -42.263 1.00 77.62 268 ASN A N 1
ATOM 2199 C CA . ASN A 1 268 ? 52.730 -5.515 -41.525 1.00 77.62 268 ASN A CA 1
ATOM 2200 C C . ASN A 1 268 ? 52.116 -5.798 -40.143 1.00 77.62 268 ASN A C 1
ATOM 2202 O O . ASN A 1 268 ? 52.207 -4.978 -39.223 1.00 77.62 268 ASN A O 1
ATOM 2206 N N . LEU A 1 269 ? 51.508 -6.979 -40.000 1.00 72.25 269 LEU A N 1
ATOM 2207 C CA . LEU A 1 269 ? 50.814 -7.412 -38.782 1.00 72.25 269 LEU A CA 1
ATOM 2208 C C . LEU A 1 269 ? 51.715 -7.381 -37.536 1.00 72.25 269 LEU A C 1
ATOM 2210 O O . LEU A 1 269 ? 51.247 -7.076 -36.441 1.00 72.25 269 LEU A O 1
ATOM 2214 N N . GLN A 1 270 ? 53.010 -7.656 -37.700 1.00 75.25 270 GLN A N 1
ATOM 2215 C CA . GLN A 1 270 ? 53.956 -7.788 -36.595 1.00 75.25 270 GLN A CA 1
ATOM 2216 C C . GLN A 1 270 ? 54.305 -6.430 -35.972 1.00 75.25 270 GLN A C 1
ATOM 2218 O O . GLN A 1 270 ? 54.385 -6.318 -34.752 1.00 75.25 270 GLN A O 1
ATOM 2223 N N . VAL A 1 271 ? 54.412 -5.380 -36.794 1.00 76.62 271 VAL A N 1
ATOM 2224 C CA . VAL A 1 271 ? 54.625 -3.988 -36.346 1.00 76.62 271 VAL A CA 1
ATOM 2225 C C . VAL A 1 271 ? 53.363 -3.402 -35.702 1.00 76.62 271 VAL A C 1
ATOM 2227 O O . VAL A 1 271 ? 53.434 -2.573 -34.796 1.00 76.62 271 VAL A O 1
ATOM 2230 N N . LEU A 1 272 ? 52.186 -3.820 -36.166 1.00 70.50 272 LEU A N 1
ATOM 2231 C CA . LEU A 1 272 ? 50.910 -3.366 -35.616 1.00 70.50 272 LEU A CA 1
ATOM 2232 C C . LEU A 1 272 ? 50.615 -4.024 -34.263 1.00 70.50 272 LEU A C 1
ATOM 2234 O O . LEU A 1 272 ? 50.153 -3.359 -33.338 1.00 70.50 272 LEU A O 1
ATOM 2238 N N . TRP A 1 273 ? 50.944 -5.309 -34.121 1.00 72.62 273 TRP A N 1
ATOM 2239 C CA . TRP A 1 273 ? 50.772 -6.054 -32.877 1.00 72.62 273 TRP A CA 1
ATOM 2240 C C . TRP A 1 273 ? 51.643 -5.517 -31.735 1.00 72.62 273 TRP A C 1
ATOM 2242 O O . TRP A 1 273 ? 51.157 -5.362 -30.614 1.00 72.62 273 TRP A O 1
ATOM 2252 N N . THR A 1 274 ? 52.899 -5.157 -32.015 1.00 74.62 274 THR A N 1
ATOM 2253 C CA . THR A 1 274 ? 53.787 -4.543 -31.014 1.00 74.62 274 THR A CA 1
ATOM 2254 C C . THR A 1 274 ? 53.255 -3.189 -30.544 1.00 74.62 274 THR A C 1
ATOM 2256 O O . THR A 1 274 ? 53.180 -2.958 -29.339 1.00 74.62 274 THR A O 1
ATOM 2259 N N . LYS A 1 275 ? 52.761 -2.344 -31.460 1.00 72.12 275 LYS A N 1
ATOM 2260 C CA . LYS A 1 275 ? 52.114 -1.068 -31.107 1.00 72.12 275 LYS A CA 1
ATOM 2261 C C . LYS A 1 275 ? 50.826 -1.243 -30.299 1.00 72.12 275 LYS A C 1
ATOM 2263 O O . LYS A 1 275 ? 50.574 -0.474 -29.380 1.00 72.12 275 LYS A O 1
ATOM 2268 N N . ILE A 1 276 ? 49.997 -2.243 -30.605 1.00 69.81 276 ILE A N 1
ATOM 2269 C CA . ILE A 1 276 ? 48.761 -2.507 -29.844 1.00 69.81 276 ILE A CA 1
ATOM 2270 C C . ILE A 1 276 ? 49.078 -2.960 -28.411 1.00 69.81 276 ILE A C 1
ATOM 2272 O O . ILE A 1 276 ? 48.404 -2.535 -27.470 1.00 69.81 276 ILE A O 1
ATOM 2276 N N . LEU A 1 277 ? 50.110 -3.790 -28.223 1.00 67.81 277 LEU A N 1
ATOM 2277 C CA . LEU A 1 277 ? 50.545 -4.242 -26.897 1.00 67.81 277 LEU A CA 1
ATOM 2278 C C . LEU A 1 277 ? 51.036 -3.086 -26.009 1.00 67.81 277 LEU A C 1
ATOM 2280 O O . LEU A 1 277 ? 50.785 -3.104 -24.801 1.00 67.81 277 LEU A O 1
ATOM 2284 N N . GLU A 1 278 ? 51.644 -2.049 -26.590 1.00 72.00 278 GLU A N 1
ATOM 2285 C CA . GLU A 1 278 ? 52.059 -0.837 -25.865 1.00 72.00 278 GLU A CA 1
ATOM 2286 C C . GLU A 1 278 ? 50.868 -0.037 -25.303 1.00 72.00 278 GLU A C 1
ATOM 2288 O O . GLU A 1 278 ? 50.967 0.550 -24.224 1.00 72.00 278 GLU A O 1
ATOM 2293 N N . VAL A 1 279 ? 49.705 -0.074 -25.967 1.00 69.38 279 VAL A N 1
ATOM 2294 C CA . VAL A 1 279 ? 48.502 0.697 -25.587 1.00 69.38 279 VAL A CA 1
ATOM 2295 C C . VAL A 1 279 ? 47.711 0.052 -24.424 1.00 69.38 279 VAL A C 1
ATOM 2297 O O . VAL A 1 279 ? 46.783 0.654 -23.886 1.00 69.38 279 VAL A O 1
ATOM 2300 N N . LYS A 1 280 ? 48.088 -1.146 -23.947 1.00 61.72 280 LYS A N 1
ATOM 2301 C CA . LYS A 1 280 ? 47.417 -1.888 -22.844 1.00 61.72 280 LYS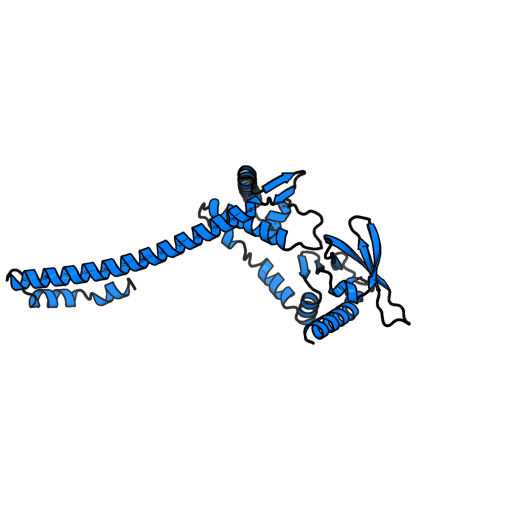 A CA 1
ATOM 2302 C C . LYS A 1 280 ? 45.875 -1.986 -22.987 1.00 61.72 280 LYS A C 1
ATOM 2304 O O . LYS A 1 280 ? 45.136 -1.624 -22.064 1.00 61.72 280 LYS A O 1
ATOM 2309 N N . PRO A 1 281 ? 45.356 -2.553 -24.091 1.00 60.75 281 PRO A N 1
ATOM 2310 C CA . PRO A 1 281 ? 43.923 -2.561 -24.421 1.00 60.75 281 PRO A CA 1
ATOM 2311 C C . PRO A 1 281 ? 43.039 -3.322 -23.414 1.00 60.75 281 PRO A C 1
ATOM 2313 O O . PRO A 1 281 ? 41.862 -3.000 -23.246 1.00 60.75 281 PRO A O 1
ATOM 2316 N N . ILE A 1 282 ? 43.606 -4.281 -22.672 1.00 59.34 282 ILE A N 1
ATOM 2317 C CA . ILE A 1 282 ? 42.898 -5.085 -21.658 1.00 59.34 282 ILE A CA 1
ATOM 2318 C C . ILE A 1 282 ? 42.306 -4.201 -20.546 1.00 59.34 282 ILE A C 1
ATOM 2320 O O . ILE A 1 282 ? 41.214 -4.471 -20.049 1.00 59.34 282 ILE A O 1
ATOM 2324 N N . ARG A 1 283 ? 42.975 -3.092 -20.195 1.00 56.06 283 ARG A N 1
ATOM 2325 C CA . ARG A 1 283 ? 42.503 -2.153 -19.162 1.00 56.06 283 ARG A CA 1
ATOM 2326 C C . ARG A 1 283 ? 41.303 -1.318 -19.624 1.00 56.06 283 ARG A C 1
ATOM 2328 O O . ARG A 1 283 ? 40.552 -0.827 -18.786 1.00 56.06 283 ARG A O 1
ATOM 2335 N N . PHE A 1 284 ? 41.134 -1.159 -20.938 1.00 53.97 284 PHE A N 1
ATOM 2336 C CA . PHE A 1 284 ? 40.013 -0.443 -21.546 1.00 53.97 284 PHE A CA 1
ATOM 2337 C C . PHE A 1 284 ? 38.787 -1.358 -21.659 1.00 53.97 284 PHE A C 1
ATOM 2339 O O . PHE A 1 284 ? 37.704 -0.961 -21.252 1.00 53.97 284 PHE A O 1
ATOM 2346 N N . LEU A 1 285 ? 38.967 -2.611 -22.097 1.00 53.88 285 LEU A N 1
ATOM 2347 C CA . LEU A 1 285 ? 37.882 -3.599 -22.214 1.00 53.88 285 LEU A CA 1
ATOM 2348 C C . LEU A 1 285 ? 37.272 -4.002 -20.858 1.00 53.88 285 LEU A C 1
ATOM 2350 O O . LEU A 1 285 ? 36.055 -4.121 -20.754 1.00 53.88 285 LEU A O 1
ATOM 2354 N N . LEU A 1 286 ? 38.083 -4.125 -19.799 1.00 51.03 286 LEU A N 1
ATOM 2355 C CA . LEU A 1 286 ? 37.605 -4.419 -18.435 1.00 51.03 286 LEU A CA 1
ATOM 2356 C C . LEU A 1 286 ? 36.747 -3.307 -17.813 1.00 51.03 286 LEU A C 1
ATOM 2358 O O . LEU A 1 286 ? 36.071 -3.550 -16.821 1.00 51.03 286 LEU A O 1
ATOM 2362 N N . LYS A 1 287 ? 36.763 -2.093 -18.373 1.00 46.97 287 LYS A N 1
ATOM 2363 C CA . LYS A 1 287 ? 35.947 -0.967 -17.897 1.00 46.97 287 LYS A CA 1
ATOM 2364 C C . LYS A 1 287 ? 34.522 -0.956 -18.471 1.00 46.97 287 LYS A C 1
ATOM 2366 O O . LYS A 1 287 ? 33.712 -0.154 -18.019 1.00 46.97 287 LYS A O 1
ATOM 2371 N N . PHE A 1 288 ? 34.238 -1.802 -19.466 1.00 45.66 288 PHE A N 1
ATOM 2372 C CA . PHE A 1 288 ? 32.959 -1.858 -20.190 1.00 45.66 288 PHE A CA 1
ATOM 2373 C C . PHE A 1 288 ? 32.156 -3.156 -19.957 1.00 45.66 288 PHE A C 1
ATOM 2375 O O . PHE A 1 288 ? 31.064 -3.295 -20.515 1.00 45.66 288 PHE A O 1
ATOM 2382 N N . ILE A 1 289 ? 32.678 -4.089 -19.150 1.00 42.69 289 ILE A N 1
ATOM 2383 C CA . ILE A 1 289 ? 31.966 -5.279 -18.640 1.00 42.69 289 ILE A CA 1
ATOM 2384 C C . ILE A 1 289 ? 31.272 -4.910 -17.331 1.00 42.69 289 ILE A C 1
ATOM 2386 O O . ILE A 1 289 ? 30.071 -5.250 -17.205 1.00 42.69 289 ILE A O 1
#

pLDDT: mean 78.6, std 13.43, range [41.12, 95.44]

Sequence (289 aa):
MFADIIKKTKIKAWSKYLPELTNENKKTVDPYDYYSVFFRDINDNRYRLDGVIKNAEDVECYVLLLDRKTNKTLKVNLITLTEMKSEIIHYRKNSASTYTSISQFCLDYHTKVLYIKLLLSESKGSLLSLFISDTTNFSHDRYAILKLLLEEHIRLKPSRDSRGFTEDDILSVIYGRLWHKNILKEEYRVKLRLLLESLIITNDLCLSEGFYYIQSKSVNTVVGYETASSLQERQLKIQKNLYRFIIVLTALLVIVVLVLLALAGIVNLQVLWTKILEVKPIRFLLKFI